Protein AF-A0A3N5XTH0-F1 (afdb_monomer)

Solvent-accessible surface area (backbone atoms only — not comparable to full-atom values): 15987 Å² total; per-residue (Å²): 144,82,86,75,70,68,65,59,57,56,53,52,57,55,59,68,39,58,65,71,47,94,77,88,84,91,88,85,92,80,91,78,80,91,85,86,82,82,88,86,86,87,89,84,81,92,76,80,87,70,83,84,73,81,75,79,58,83,79,69,48,7,67,41,61,84,72,42,52,77,69,52,44,54,51,50,55,50,34,50,51,55,43,68,29,55,48,100,85,68,46,64,62,30,57,66,46,30,49,56,50,52,49,43,53,67,26,84,50,33,32,37,42,38,68,54,73,80,74,95,50,88,55,88,44,46,53,46,66,45,79,42,57,48,94,85,48,97,71,73,43,72,62,37,33,40,40,35,32,25,59,67,35,53,71,68,50,76,36,68,85,58,95,87,72,82,81,90,59,72,46,55,83,50,62,72,55,57,38,55,45,40,49,50,46,29,36,49,40,49,55,46,40,53,75,73,34,87,60,43,58,54,51,53,51,51,48,53,51,48,53,53,53,49,59,66,38,58,74,37,49,80,78,44,48,67,65,35,49,55,50,48,49,54,48,47,57,53,45,48,56,50,30,52,69,63,46,45,64,27,53,58,48,30,52,51,36,46,51,40,64,56,76,69,118

Structure (mmCIF, N/CA/C/O backbone):
data_AF-A0A3N5XTH0-F1
#
_entry.id   AF-A0A3N5XTH0-F1
#
loop_
_atom_site.group_PDB
_atom_site.id
_atom_site.type_symbol
_atom_site.label_atom_id
_atom_site.label_alt_id
_atom_site.label_comp_id
_atom_site.label_asym_id
_atom_site.label_entity_id
_atom_site.label_seq_id
_atom_site.pdbx_PDB_ins_code
_atom_site.Cartn_x
_atom_site.Cartn_y
_atom_site.Cartn_z
_atom_site.occupancy
_atom_site.B_iso_or_equiv
_atom_site.auth_seq_id
_atom_site.auth_comp_id
_atom_site.auth_asym_id
_atom_site.auth_atom_id
_atom_site.pdbx_PDB_model_num
ATOM 1 N N . MET A 1 1 ? -3.890 2.210 -45.294 1.00 36.66 1 MET A N 1
ATOM 2 C CA . MET A 1 1 ? -2.606 2.301 -44.565 1.00 36.66 1 MET A CA 1
ATOM 3 C C . MET A 1 1 ? -2.798 3.127 -43.298 1.00 36.66 1 MET A C 1
ATOM 5 O O . MET A 1 1 ? -2.363 4.264 -43.224 1.00 36.66 1 MET A O 1
ATOM 9 N N . ALA A 1 2 ? -3.507 2.561 -42.324 1.00 31.80 2 ALA A N 1
ATOM 10 C CA . ALA A 1 2 ? -3.748 3.131 -41.000 1.00 31.80 2 ALA A CA 1
ATOM 11 C C . ALA A 1 2 ? -3.994 1.952 -40.040 1.00 31.80 2 ALA A C 1
ATOM 13 O O . ALA A 1 2 ? -4.508 0.931 -40.496 1.00 31.80 2 ALA A O 1
ATOM 14 N N . ASN A 1 3 ? -3.628 2.107 -38.760 1.00 28.05 3 ASN A N 1
ATOM 15 C CA . ASN A 1 3 ? -3.838 1.179 -37.624 1.00 28.05 3 ASN A CA 1
ATOM 16 C C . ASN A 1 3 ? -2.639 0.327 -37.149 1.00 28.05 3 ASN A C 1
ATOM 18 O O . ASN A 1 3 ? -2.835 -0.805 -36.722 1.00 28.05 3 ASN A O 1
ATOM 22 N N . SER A 1 4 ? -1.409 0.865 -37.128 1.00 26.83 4 SER A N 1
ATOM 23 C CA . SER A 1 4 ? -0.283 0.219 -36.408 1.00 26.83 4 SER A CA 1
ATOM 24 C C . SER A 1 4 ? 0.209 0.983 -35.167 1.00 26.83 4 SER A C 1
ATOM 26 O O . SER A 1 4 ? 1.031 0.457 -34.420 1.00 26.83 4 SER A O 1
ATOM 28 N N . THR A 1 5 ? -0.293 2.195 -34.910 1.00 28.61 5 THR A N 1
ATOM 29 C CA . THR A 1 5 ? 0.198 3.075 -33.829 1.00 28.61 5 THR A CA 1
ATOM 30 C C . THR A 1 5 ? -0.586 2.925 -32.518 1.00 28.61 5 THR A C 1
ATOM 32 O O . THR A 1 5 ? -0.026 3.124 -31.446 1.00 28.61 5 THR A O 1
ATOM 35 N N . VAL A 1 6 ? -1.852 2.492 -32.580 1.00 26.84 6 VAL A N 1
ATOM 36 C CA . VAL A 1 6 ? -2.738 2.351 -31.401 1.00 26.84 6 VAL A CA 1
ATOM 37 C C . VAL A 1 6 ? -2.465 1.054 -30.614 1.00 26.84 6 VAL A C 1
ATOM 39 O O . VAL A 1 6 ? -2.604 1.022 -29.396 1.00 26.84 6 VAL A O 1
ATOM 42 N N . LEU A 1 7 ? -1.962 0.004 -31.275 1.00 28.58 7 LEU A N 1
ATOM 43 C CA . LEU A 1 7 ? -1.572 -1.264 -30.633 1.00 28.58 7 LEU A CA 1
ATOM 44 C C . LEU A 1 7 ? -0.265 -1.169 -29.823 1.00 28.58 7 LEU A C 1
ATOM 46 O O . LEU A 1 7 ? -0.060 -1.954 -28.900 1.00 28.58 7 LEU A O 1
ATOM 50 N N . ALA A 1 8 ? 0.603 -0.199 -30.125 1.00 28.78 8 ALA A N 1
ATOM 51 C CA . ALA A 1 8 ? 1.873 -0.021 -29.418 1.00 28.78 8 ALA A CA 1
ATOM 52 C C . ALA A 1 8 ? 1.709 0.689 -28.059 1.00 28.78 8 ALA A C 1
ATOM 54 O O . ALA A 1 8 ? 2.480 0.423 -27.145 1.00 28.78 8 ALA A O 1
ATOM 55 N N . GLN A 1 9 ? 0.683 1.533 -27.890 1.00 29.83 9 GLN A N 1
ATOM 56 C CA . GLN A 1 9 ? 0.406 2.213 -26.615 1.00 29.83 9 GLN A CA 1
ATOM 57 C C . GLN A 1 9 ? -0.370 1.331 -25.622 1.00 29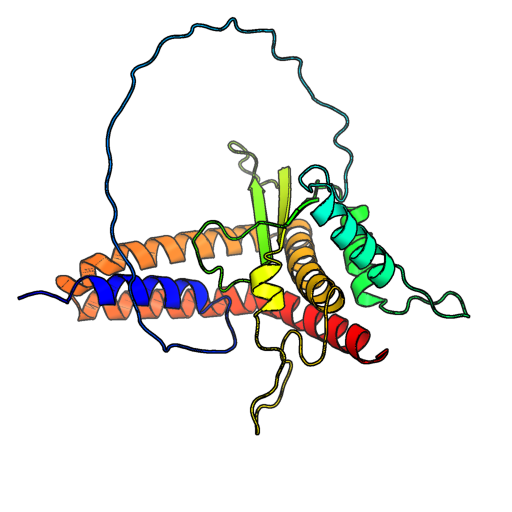.83 9 GLN A C 1
ATOM 59 O O . GLN A 1 9 ? -0.131 1.416 -24.419 1.00 29.83 9 GLN A O 1
ATOM 64 N N . ALA A 1 10 ? -1.227 0.426 -26.110 1.00 26.84 10 ALA A N 1
ATOM 65 C CA . ALA A 1 10 ? -1.948 -0.528 -25.261 1.00 26.84 10 ALA A CA 1
ATOM 66 C C . ALA A 1 10 ? -1.014 -1.569 -24.608 1.00 26.84 10 ALA A C 1
ATOM 68 O O . ALA A 1 10 ? -1.194 -1.928 -23.448 1.00 26.84 10 ALA A O 1
ATOM 69 N N . LEU A 1 11 ? 0.039 -1.999 -25.313 1.00 30.20 11 LEU A N 1
ATOM 70 C CA . LEU A 1 11 ? 1.032 -2.937 -24.776 1.00 30.20 11 LEU A CA 1
ATOM 71 C C . LEU A 1 11 ? 1.920 -2.311 -23.694 1.00 30.20 11 LEU A C 1
ATOM 73 O O . LEU A 1 11 ? 2.319 -3.004 -22.769 1.00 30.20 11 LEU A O 1
ATOM 77 N N . VAL A 1 12 ? 2.191 -1.010 -23.756 1.00 33.56 12 VAL A N 1
ATOM 78 C CA . VAL A 1 12 ? 3.008 -0.314 -22.751 1.00 33.56 12 VAL A CA 1
ATOM 79 C C . VAL A 1 12 ? 2.256 -0.134 -21.430 1.00 33.56 12 VAL A C 1
ATOM 81 O O . VAL A 1 12 ? 2.835 -0.338 -20.366 1.00 33.56 12 VAL A O 1
ATOM 84 N N . PHE A 1 13 ? 0.951 0.148 -21.486 1.00 30.92 13 PHE A N 1
ATOM 85 C CA . PHE A 1 13 ? 0.112 0.258 -20.288 1.00 30.92 13 PHE A CA 1
ATOM 86 C C . PHE A 1 13 ? -0.170 -1.097 -19.623 1.00 30.92 13 PHE A C 1
ATOM 88 O O . PHE A 1 13 ? -0.174 -1.178 -18.398 1.00 30.92 13 PHE A O 1
ATOM 95 N N . SER A 1 14 ? -0.334 -2.180 -20.394 1.00 32.47 14 SER A N 1
ATOM 96 C CA . SER A 1 14 ? -0.431 -3.529 -19.815 1.00 32.47 14 SER A CA 1
ATOM 97 C C . SER A 1 14 ? 0.896 -4.029 -19.236 1.00 32.47 14 SER A C 1
ATOM 99 O O . SER A 1 14 ? 0.879 -4.822 -18.305 1.00 32.47 14 SER A O 1
ATOM 101 N N . LEU A 1 15 ? 2.047 -3.581 -19.751 1.00 31.02 15 LEU A N 1
ATOM 102 C CA . LEU A 1 15 ? 3.358 -4.072 -19.311 1.00 31.02 15 LEU A CA 1
ATOM 103 C C . LEU A 1 15 ? 3.939 -3.331 -18.105 1.00 31.02 15 LEU A C 1
ATOM 105 O O . LEU A 1 15 ? 4.695 -3.944 -17.360 1.00 31.02 15 LEU A O 1
ATOM 109 N N . LEU A 1 16 ? 3.546 -2.077 -17.872 1.00 34.66 16 LEU A N 1
ATOM 110 C CA . LEU A 1 16 ? 3.851 -1.366 -16.624 1.00 34.66 16 LEU A CA 1
ATOM 111 C C . LEU A 1 16 ? 2.970 -1.841 -15.456 1.00 34.66 16 LEU A C 1
ATOM 113 O O . LEU A 1 16 ? 3.439 -1.894 -14.326 1.00 34.66 16 LEU A O 1
ATOM 117 N N . ASN A 1 17 ? 1.740 -2.287 -15.734 1.00 37.56 17 ASN A N 1
ATOM 118 C CA . ASN A 1 17 ? 0.839 -2.844 -14.718 1.00 37.56 17 ASN A CA 1
ATOM 119 C C . ASN A 1 17 ? 1.034 -4.346 -14.455 1.00 37.56 17 ASN A C 1
ATOM 121 O O . ASN A 1 17 ? 0.487 -4.860 -13.484 1.00 37.56 17 ASN A O 1
ATOM 125 N N . LEU A 1 18 ? 1.819 -5.076 -15.258 1.00 34.19 18 LEU A N 1
ATOM 126 C CA . LEU A 1 18 ? 2.004 -6.519 -15.038 1.00 34.19 18 LEU A CA 1
ATOM 127 C C . LEU A 1 18 ? 2.851 -6.851 -13.794 1.00 34.19 18 LEU A C 1
ATOM 129 O O . LEU A 1 18 ? 2.811 -7.985 -13.334 1.00 34.19 18 LEU A O 1
ATOM 133 N N . ALA A 1 19 ? 3.559 -5.867 -13.232 1.00 31.36 19 ALA A N 1
ATOM 134 C CA . ALA A 1 19 ? 4.234 -5.974 -11.937 1.00 31.36 19 ALA A CA 1
ATOM 135 C C . ALA A 1 19 ? 3.345 -5.549 -10.744 1.00 31.36 19 ALA A C 1
ATOM 137 O O . ALA A 1 19 ? 3.783 -5.641 -9.604 1.00 31.36 19 ALA A O 1
ATOM 138 N N . GLN A 1 20 ? 2.110 -5.089 -10.991 1.00 38.31 20 GLN A N 1
ATOM 139 C CA . GLN A 1 20 ? 1.158 -4.631 -9.962 1.00 38.31 20 GLN A CA 1
ATOM 140 C C . GLN A 1 20 ? -0.263 -5.184 -10.167 1.00 38.31 20 GLN A C 1
ATOM 142 O O . GLN A 1 20 ? -1.240 -4.686 -9.613 1.00 38.31 20 GLN A O 1
ATOM 147 N N . SER A 1 21 ? -0.429 -6.223 -10.985 1.00 32.47 21 SER A N 1
ATOM 148 C CA . SER A 1 21 ? -1.740 -6.823 -11.245 1.00 32.47 21 SER A CA 1
ATOM 149 C C . SER A 1 21 ? -1.605 -8.325 -11.429 1.00 32.47 21 SER A C 1
ATOM 151 O O . SER A 1 21 ? -1.646 -8.861 -12.537 1.00 32.47 21 SER A O 1
ATOM 153 N N . SER A 1 22 ? -1.492 -9.031 -10.306 1.00 30.89 22 SER A N 1
ATOM 154 C CA . SER A 1 22 ? -1.975 -10.405 -10.269 1.00 30.89 22 SER A CA 1
ATOM 155 C C . SER A 1 22 ? -3.502 -10.359 -10.382 1.00 30.89 22 SER A C 1
ATOM 157 O O . SER A 1 22 ? -4.194 -9.988 -9.440 1.00 30.89 22 SER A O 1
ATOM 159 N N . SER A 1 23 ? -3.992 -10.756 -11.557 1.00 31.58 23 SER A N 1
ATOM 160 C CA . SER A 1 23 ? -5.391 -10.997 -11.945 1.00 31.58 23 SER A CA 1
ATOM 161 C C . SER A 1 23 ? -6.132 -9.868 -12.703 1.00 31.58 23 SER A C 1
ATOM 163 O O . SER A 1 23 ? -6.569 -8.864 -12.156 1.00 31.58 23 SER A O 1
ATOM 165 N N . LEU A 1 24 ? -6.361 -10.176 -13.991 1.00 32.72 24 LEU A N 1
ATOM 166 C CA . LEU A 1 24 ? -7.622 -10.035 -14.740 1.00 32.72 24 LEU A CA 1
ATOM 167 C C . LEU A 1 24 ? -7.856 -8.841 -15.704 1.00 32.72 24 LEU A C 1
ATOM 169 O O . LEU A 1 24 ? -8.067 -7.698 -15.326 1.00 32.72 24 LEU A O 1
ATOM 173 N N . PHE A 1 25 ? -8.016 -9.266 -16.969 1.00 37.91 25 PHE A N 1
ATOM 174 C CA . PHE A 1 25 ? -8.810 -8.743 -18.093 1.00 37.91 25 PHE A CA 1
ATOM 175 C C . PHE A 1 25 ? -8.264 -7.662 -19.041 1.00 37.91 25 PHE A C 1
ATOM 177 O O . PHE A 1 25 ? -8.265 -6.466 -18.777 1.00 37.91 25 PHE A O 1
ATOM 184 N N . ALA A 1 26 ? -7.996 -8.140 -20.263 1.00 31.97 26 ALA A N 1
ATOM 185 C CA . ALA A 1 26 ? -8.322 -7.472 -21.514 1.00 31.97 26 ALA A CA 1
ATOM 186 C C . ALA A 1 26 ? -9.717 -7.938 -21.984 1.00 31.97 26 ALA A C 1
ATOM 188 O O . ALA A 1 26 ? -9.930 -9.142 -22.080 1.00 31.97 26 ALA A O 1
ATOM 189 N N . ASP A 1 27 ? -10.645 -7.003 -22.214 1.00 31.55 27 ASP A N 1
ATOM 190 C CA . ASP A 1 27 ? -11.562 -6.913 -23.372 1.00 31.55 27 ASP A CA 1
ATOM 191 C C . ASP A 1 27 ? -12.732 -5.963 -23.059 1.00 31.55 27 ASP A C 1
ATOM 193 O O . ASP A 1 27 ? -13.582 -6.273 -22.227 1.00 31.55 27 ASP A O 1
ATOM 197 N N . GLN A 1 28 ? -12.786 -4.820 -23.756 1.00 31.33 28 GLN A N 1
ATOM 198 C CA . GLN A 1 28 ? -13.973 -4.265 -24.434 1.00 31.33 28 GLN A CA 1
ATOM 199 C C . GLN A 1 28 ? -13.694 -2.833 -24.918 1.00 31.33 28 GLN A C 1
ATOM 201 O O . GLN A 1 28 ? -13.573 -1.883 -24.148 1.00 31.33 28 GLN A O 1
ATOM 206 N N . CYS A 1 29 ? -13.604 -2.684 -26.240 1.00 27.86 29 CYS A N 1
ATOM 207 C CA . CYS A 1 29 ? -13.497 -1.409 -26.940 1.00 27.86 29 CYS A CA 1
ATOM 208 C C . CYS A 1 29 ? -14.843 -0.672 -27.028 1.00 27.86 29 CYS A C 1
ATOM 210 O O . CYS A 1 29 ? -15.843 -1.260 -27.439 1.00 27.86 29 CYS A O 1
ATOM 212 N N . ARG A 1 30 ? -14.816 0.655 -26.836 1.00 28.95 30 ARG A N 1
ATOM 213 C CA . ARG A 1 30 ? -15.571 1.637 -27.644 1.00 28.95 30 ARG A CA 1
ATOM 214 C C . ARG A 1 30 ? -14.986 3.048 -27.445 1.00 28.95 30 ARG A C 1
ATOM 216 O O . ARG A 1 30 ? -14.966 3.506 -26.307 1.00 28.95 30 ARG A O 1
ATOM 223 N N . PRO A 1 31 ? -14.523 3.752 -28.495 1.00 32.19 31 PRO A N 1
ATOM 224 C CA . PRO A 1 31 ? -14.123 5.150 -28.371 1.00 32.19 31 PRO A CA 1
ATOM 225 C C . PRO A 1 31 ? -15.344 6.066 -28.523 1.00 32.19 31 PRO A C 1
ATOM 227 O O . PRO A 1 31 ? -16.186 5.848 -29.396 1.00 32.19 31 PRO A O 1
ATOM 230 N N . ALA A 1 32 ? -15.422 7.102 -27.691 1.00 36.47 32 ALA A N 1
ATOM 231 C CA . ALA A 1 32 ? -16.363 8.202 -27.848 1.00 36.47 32 ALA A CA 1
ATOM 232 C C . ALA A 1 32 ? -15.591 9.517 -28.023 1.00 36.47 32 ALA A C 1
ATOM 234 O O . ALA A 1 32 ? -14.838 9.904 -27.137 1.00 36.47 32 ALA A O 1
ATOM 235 N N . GLY A 1 33 ? -15.816 10.148 -29.179 1.00 35.19 33 GLY A N 1
ATOM 236 C CA . GLY A 1 33 ? -15.948 11.596 -29.368 1.00 35.19 33 GLY A CA 1
ATOM 237 C C . GLY A 1 33 ? -14.768 12.489 -29.001 1.00 35.19 33 GLY A C 1
ATOM 238 O O . GLY A 1 33 ? -14.628 12.898 -27.854 1.00 35.19 33 GLY A O 1
ATOM 239 N N . GLU A 1 34 ? -14.010 12.885 -30.021 1.00 37.03 34 GLU A N 1
ATOM 240 C CA . GLU A 1 34 ? -13.238 14.128 -30.027 1.00 37.03 34 GLU A CA 1
ATOM 241 C C . GLU A 1 34 ? -14.191 15.334 -29.962 1.00 37.03 34 GLU A C 1
ATOM 243 O O . GLU A 1 34 ? -15.153 15.397 -30.728 1.00 37.03 34 GLU A O 1
ATOM 248 N N . ASP A 1 35 ? -13.899 16.306 -29.096 1.00 39.75 35 ASP A N 1
ATOM 249 C CA . ASP A 1 35 ? -14.355 17.683 -29.285 1.00 39.75 35 ASP A CA 1
ATOM 250 C C . ASP A 1 35 ? -13.222 18.657 -28.944 1.00 39.75 35 ASP A C 1
ATOM 252 O O . ASP A 1 35 ? -12.425 18.452 -28.025 1.00 39.75 35 ASP A O 1
ATOM 256 N N . SER A 1 36 ? -13.122 19.691 -29.766 1.00 39.53 36 SER A N 1
ATOM 257 C CA . SER A 1 36 ? -11.961 20.552 -29.960 1.00 39.53 36 SER A CA 1
ATOM 258 C C . SER A 1 36 ? -12.359 22.018 -29.808 1.00 39.53 36 SER A C 1
ATOM 260 O O . SER A 1 36 ? -13.271 22.479 -30.486 1.00 39.53 36 SER A O 1
ATOM 262 N N . GLY A 1 37 ? -11.624 22.786 -28.997 1.00 37.19 37 GLY A N 1
ATOM 263 C CA . GLY A 1 37 ? -11.728 24.254 -28.939 1.00 37.19 37 GLY A CA 1
ATOM 264 C C . GLY A 1 37 ? -10.650 24.860 -28.033 1.00 37.19 37 GLY A C 1
ATOM 265 O O . GLY A 1 37 ? -10.649 24.594 -26.841 1.00 37.19 37 GLY A O 1
ATOM 266 N N . ARG A 1 38 ? -9.583 25.431 -28.623 1.00 38.91 38 ARG A N 1
ATOM 267 C CA . ARG A 1 38 ? -9.244 26.879 -28.743 1.00 38.91 38 ARG A CA 1
ATOM 268 C C . ARG A 1 38 ? -8.783 27.564 -27.440 1.00 38.91 38 ARG A C 1
ATOM 270 O O . ARG A 1 38 ? -9.502 27.546 -26.458 1.00 38.91 38 ARG A O 1
ATOM 277 N N . GLN A 1 39 ? -7.512 28.011 -27.412 1.00 37.09 39 GLN A N 1
ATOM 278 C CA . GLN A 1 39 ? -7.040 29.426 -27.439 1.00 37.09 39 GLN A CA 1
ATOM 279 C C . GLN A 1 39 ? -7.501 30.215 -26.201 1.00 37.09 39 GLN A C 1
ATOM 281 O O . GLN A 1 39 ? -8.694 30.315 -25.983 1.00 37.09 39 GLN A O 1
ATOM 286 N N . GLY A 1 40 ? -6.684 30.829 -25.351 1.00 39.31 40 GLY A N 1
ATOM 287 C CA . GLY A 1 40 ? -5.297 31.291 -25.384 1.00 39.31 40 GLY A CA 1
ATOM 288 C C . GLY A 1 40 ? -5.306 32.611 -24.601 1.00 39.31 40 GLY A C 1
ATOM 289 O O . GLY A 1 40 ? -6.227 33.380 -24.827 1.00 39.31 40 GLY A O 1
ATOM 290 N N . GLU A 1 41 ? -4.367 32.864 -23.686 1.00 37.38 41 GLU A N 1
ATOM 291 C CA . GLU A 1 41 ? -4.103 34.217 -23.164 1.00 37.38 41 GLU A CA 1
ATOM 292 C C . GLU A 1 41 ? -2.762 34.282 -22.413 1.00 37.38 41 GLU A C 1
ATOM 294 O O . GLU A 1 41 ? -2.351 33.336 -21.739 1.00 37.38 41 GLU A O 1
ATOM 299 N N . ASP A 1 42 ? -2.080 35.400 -22.657 1.00 45.38 42 ASP A N 1
ATOM 300 C CA . ASP A 1 42 ? -0.687 35.763 -22.366 1.00 45.38 42 ASP A CA 1
ATOM 301 C C . ASP A 1 42 ? -0.539 36.396 -20.954 1.00 45.38 42 ASP A C 1
ATOM 303 O O . ASP A 1 42 ? -1.542 36.687 -20.299 1.00 45.38 42 ASP A O 1
ATOM 307 N N . PRO A 1 43 ? 0.694 36.622 -20.455 1.00 54.94 43 PRO A N 1
ATOM 308 C CA . PRO A 1 43 ? 1.014 36.785 -19.053 1.00 54.94 43 PRO A CA 1
ATOM 309 C C . PRO A 1 43 ? 1.175 38.252 -18.666 1.00 54.94 43 PRO A C 1
ATOM 311 O O . PRO A 1 43 ? 1.771 39.040 -19.394 1.00 54.94 43 PRO A O 1
ATOM 314 N N . SER A 1 44 ? 0.752 38.594 -17.456 1.00 44.97 44 SER A N 1
ATOM 315 C CA . SER A 1 44 ? 1.368 39.623 -16.611 1.00 44.97 44 SER A CA 1
ATOM 316 C C . SER A 1 44 ? 0.650 39.622 -1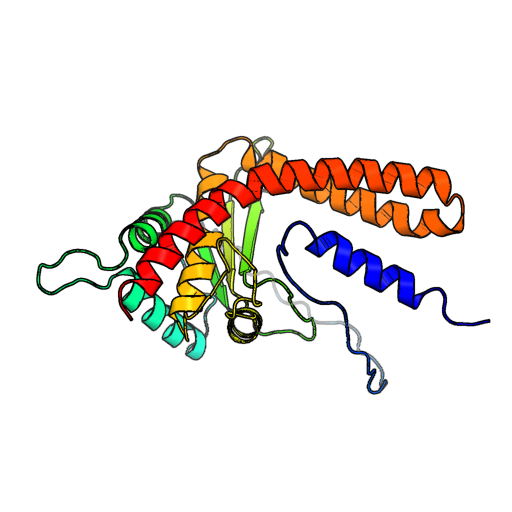5.273 1.00 44.97 44 SER A C 1
ATOM 318 O O . SER A 1 44 ? -0.511 39.996 -15.222 1.00 44.97 44 SER A O 1
ATOM 320 N N . ASP A 1 45 ? 1.333 39.222 -14.202 1.00 40.72 45 ASP A N 1
ATOM 321 C CA . ASP A 1 45 ? 1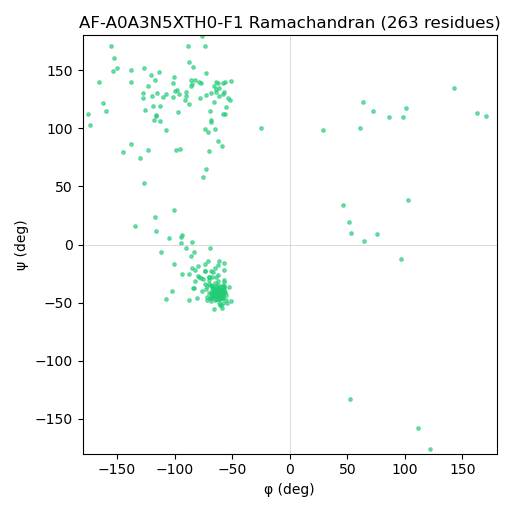.206 39.961 -12.949 1.00 40.72 45 ASP A CA 1
ATOM 322 C C . ASP A 1 45 ? 2.388 39.683 -12.018 1.00 40.72 45 ASP A C 1
ATOM 324 O O . ASP A 1 45 ? 2.649 38.571 -11.554 1.00 40.72 45 ASP A O 1
ATOM 328 N N . LEU A 1 46 ? 3.138 40.758 -11.794 1.00 50.31 46 LEU A N 1
ATOM 329 C CA . LEU A 1 46 ? 4.211 40.894 -10.827 1.00 50.31 46 LEU A CA 1
ATOM 330 C C . LEU A 1 46 ? 3.590 40.982 -9.428 1.00 50.31 46 LEU A C 1
ATOM 332 O O . LEU A 1 46 ? 3.175 42.056 -9.005 1.00 50.31 46 LEU A O 1
ATOM 336 N N . GLN A 1 47 ? 3.575 39.872 -8.688 1.00 46.03 47 GLN A N 1
ATOM 337 C CA . GLN A 1 47 ? 3.318 39.885 -7.246 1.00 46.03 47 GLN A CA 1
ATOM 338 C C . GLN A 1 47 ? 4.600 39.604 -6.456 1.00 46.03 47 GLN A C 1
ATOM 340 O O . GLN A 1 47 ? 5.077 38.480 -6.323 1.00 46.03 47 GLN A O 1
ATOM 345 N N . GLU A 1 48 ? 5.184 40.712 -6.006 1.00 41.22 48 GLU A N 1
ATOM 346 C CA . GLU A 1 48 ? 5.635 40.968 -4.636 1.00 41.22 48 GLU A CA 1
ATOM 347 C C . GLU A 1 48 ? 6.061 39.740 -3.807 1.00 41.22 48 GLU A C 1
ATOM 349 O O . GLU A 1 48 ? 5.266 39.038 -3.180 1.00 41.22 48 GLU A O 1
ATOM 354 N N . ARG A 1 49 ? 7.381 39.518 -3.765 1.00 42.62 49 ARG A N 1
ATOM 355 C CA . ARG A 1 49 ? 8.037 38.548 -2.883 1.00 42.62 49 ARG A CA 1
ATOM 356 C C . ARG A 1 49 ? 7.856 38.963 -1.423 1.00 42.62 49 ARG A C 1
ATOM 358 O O . ARG A 1 49 ? 8.607 39.790 -0.910 1.00 42.62 49 ARG A O 1
ATOM 365 N N . GLN A 1 50 ? 6.897 38.342 -0.745 1.00 40.81 50 GLN A N 1
ATOM 366 C CA . GLN A 1 50 ? 6.853 38.325 0.713 1.00 40.81 50 GLN A CA 1
ATOM 367 C C . GLN A 1 50 ? 7.950 37.404 1.278 1.00 40.81 50 GLN A C 1
ATOM 369 O O . GLN A 1 50 ? 8.313 36.406 0.646 1.00 40.81 50 GLN A O 1
ATOM 374 N N . PRO A 1 51 ? 8.507 37.736 2.456 1.00 40.84 51 PRO A N 1
ATOM 375 C CA . PRO A 1 51 ? 9.624 37.017 3.048 1.00 40.84 51 PRO A CA 1
ATOM 376 C C . PRO A 1 51 ? 9.244 35.563 3.333 1.00 40.84 51 PRO A C 1
ATOM 378 O O . PRO A 1 51 ? 8.246 35.279 3.995 1.00 40.84 51 PRO A O 1
ATOM 381 N N . THR A 1 52 ? 10.075 34.642 2.846 1.00 42.62 52 THR A N 1
ATOM 382 C CA . THR A 1 52 ? 10.015 33.210 3.143 1.00 42.62 52 THR A CA 1
ATOM 383 C C . THR A 1 52 ? 10.232 33.003 4.637 1.00 42.62 52 THR A C 1
ATOM 385 O O . THR A 1 52 ? 11.361 32.857 5.109 1.00 42.62 52 THR A O 1
ATOM 388 N N . VAL A 1 53 ? 9.137 33.022 5.398 1.00 43.34 53 VAL A N 1
ATOM 389 C CA . VAL A 1 53 ? 9.112 32.544 6.776 1.00 43.34 53 VAL A CA 1
ATOM 390 C C . VAL A 1 53 ? 9.550 31.091 6.722 1.00 43.34 53 VAL A C 1
ATOM 392 O O . VAL A 1 53 ? 8.863 30.243 6.150 1.00 43.34 53 VAL A O 1
ATOM 395 N N . ASN A 1 54 ? 10.730 30.839 7.276 1.00 45.62 54 ASN A N 1
ATOM 396 C CA . ASN A 1 54 ? 11.328 29.531 7.450 1.00 45.62 54 ASN A CA 1
ATOM 397 C C . ASN A 1 54 ? 10.374 28.669 8.299 1.00 45.62 54 ASN A C 1
ATOM 399 O O . ASN A 1 54 ? 10.473 28.626 9.524 1.00 45.62 54 ASN A O 1
ATOM 403 N N . ARG A 1 55 ? 9.392 28.027 7.649 1.00 46.66 55 ARG A N 1
ATOM 404 C CA . ARG A 1 55 ? 8.513 27.003 8.226 1.00 46.66 55 ARG A CA 1
ATOM 405 C C . ARG A 1 55 ? 9.327 25.721 8.408 1.00 46.66 55 ARG A C 1
ATOM 407 O O . ARG A 1 55 ? 9.019 24.680 7.843 1.00 46.66 55 ARG A O 1
ATOM 414 N N . GLN A 1 56 ? 10.324 25.768 9.281 1.00 47.59 56 GLN A N 1
ATOM 415 C CA . GLN A 1 56 ? 10.664 24.600 10.087 1.00 47.59 56 GLN A CA 1
ATOM 416 C C . GLN A 1 56 ? 9.596 24.484 11.183 1.00 47.59 56 GLN A C 1
ATOM 418 O O . GLN A 1 56 ? 9.872 24.578 12.371 1.00 47.59 56 GLN A O 1
ATOM 423 N N . SER A 1 57 ? 8.330 24.377 10.763 1.00 47.22 57 SER A N 1
ATOM 424 C CA . SER A 1 57 ? 7.242 23.969 11.637 1.00 47.22 57 SER A CA 1
ATOM 425 C C . SER A 1 57 ? 7.618 22.609 12.188 1.00 47.22 57 SER A C 1
ATOM 427 O O . SER A 1 57 ? 7.976 21.745 11.383 1.00 47.22 57 SER A O 1
ATOM 429 N N . ASP A 1 58 ? 7.545 22.453 13.512 1.00 50.59 58 ASP A N 1
ATOM 430 C CA . ASP A 1 58 ? 7.567 21.179 14.226 1.00 50.59 58 ASP A CA 1
ATOM 431 C C . ASP A 1 58 ? 7.082 20.065 13.304 1.00 50.59 58 ASP A C 1
ATOM 433 O O . ASP A 1 58 ? 5.880 19.950 13.040 1.00 50.59 58 ASP A O 1
ATOM 437 N N . ARG A 1 59 ? 8.027 19.304 12.732 1.00 58.94 59 ARG A N 1
ATOM 438 C CA . ARG A 1 59 ? 7.718 18.174 11.859 1.00 58.94 59 ARG A CA 1
ATOM 439 C C . ARG A 1 59 ? 7.123 17.113 12.763 1.00 58.94 59 ARG A C 1
ATOM 441 O O . ARG A 1 59 ? 7.820 16.228 13.250 1.00 58.94 59 ARG A O 1
ATOM 448 N N . ARG A 1 60 ? 5.834 17.269 13.069 1.00 71.31 60 ARG A N 1
ATOM 449 C CA . ARG A 1 60 ? 5.052 16.237 13.728 1.00 71.31 60 ARG A CA 1
ATOM 450 C C . ARG A 1 60 ? 5.224 14.991 12.871 1.00 71.31 60 ARG A C 1
ATOM 452 O O . ARG A 1 60 ? 5.089 15.030 11.654 1.00 71.31 60 ARG A O 1
ATOM 459 N N . ALA A 1 61 ? 5.644 13.924 13.512 1.00 79.94 61 ALA A N 1
ATOM 460 C CA . ALA A 1 61 ? 5.823 12.647 12.863 1.00 79.94 61 ALA A CA 1
ATOM 461 C C . ALA A 1 61 ? 4.481 11.889 12.898 1.00 79.94 61 ALA A C 1
ATOM 463 O O . ALA A 1 61 ? 3.626 12.201 13.734 1.00 79.94 61 ALA A O 1
ATOM 464 N N . GLY A 1 62 ? 4.277 10.932 11.993 1.00 92.94 62 GLY A N 1
ATOM 465 C CA . GLY A 1 62 ? 3.060 10.118 11.928 1.00 92.94 62 GLY A CA 1
ATOM 466 C C . GLY A 1 62 ? 2.175 10.386 10.707 1.00 92.94 62 GLY A C 1
ATOM 467 O O . GLY A 1 62 ? 2.642 10.867 9.676 1.00 92.94 62 GLY A O 1
ATOM 468 N N . VAL A 1 63 ? 0.890 10.033 10.823 1.00 96.50 63 VAL A N 1
ATOM 469 C CA . VAL A 1 63 ? -0.079 10.086 9.716 1.00 96.50 63 VAL A CA 1
ATOM 470 C C . VAL A 1 63 ? -0.787 11.440 9.646 1.00 96.50 63 VAL A C 1
ATOM 472 O O . VAL A 1 63 ? -1.349 11.916 10.635 1.00 96.50 63 VAL A O 1
ATOM 475 N N . PHE A 1 64 ? -0.826 12.018 8.449 1.00 96.94 64 PHE A N 1
ATOM 476 C CA . PHE A 1 64 ? -1.480 13.278 8.125 1.00 96.94 64 PHE A CA 1
ATOM 477 C C . PHE A 1 64 ? -2.636 13.065 7.155 1.00 96.94 64 PHE A C 1
ATOM 479 O O . PHE A 1 64 ? -2.500 12.438 6.110 1.00 96.94 64 PHE A O 1
ATOM 486 N N . THR A 1 65 ? -3.789 13.630 7.495 1.00 97.12 65 THR A N 1
ATOM 487 C CA . THR A 1 65 ? -5.013 13.568 6.682 1.00 97.12 65 THR A CA 1
ATOM 488 C C . THR A 1 65 ? -5.450 14.955 6.212 1.00 97.12 65 THR A C 1
ATOM 490 O O . THR A 1 65 ? -6.633 15.205 5.987 1.00 97.12 65 THR A O 1
ATOM 493 N N . ASP A 1 66 ? -4.506 15.886 6.142 1.00 95.62 66 ASP A N 1
ATOM 494 C CA . ASP A 1 66 ? -4.691 17.281 5.739 1.00 95.62 66 ASP A CA 1
ATOM 495 C C . ASP A 1 66 ? -5.080 17.425 4.260 1.00 95.62 66 ASP A C 1
ATOM 497 O O . ASP A 1 66 ? -5.752 18.386 3.889 1.00 95.62 66 ASP A O 1
ATOM 501 N N . ARG A 1 67 ? -4.742 16.429 3.434 1.00 95.56 67 ARG A N 1
ATOM 502 C CA . ARG A 1 67 ? -5.095 16.357 2.006 1.00 95.56 67 ARG A CA 1
ATOM 503 C C . ARG A 1 67 ? -6.492 15.769 1.735 1.00 95.56 67 ARG A C 1
ATOM 505 O O . ARG A 1 67 ? -6.894 15.632 0.580 1.00 95.56 67 ARG A O 1
ATOM 512 N N . LEU A 1 68 ? -7.259 15.428 2.776 1.00 96.69 68 LEU A N 1
ATOM 513 C CA . LEU A 1 68 ? -8.602 14.854 2.644 1.00 96.69 68 LEU A CA 1
ATOM 514 C C . LEU A 1 68 ? -9.702 15.922 2.769 1.00 96.69 68 LEU A C 1
ATOM 516 O O . LEU A 1 68 ? -9.786 16.650 3.756 1.00 96.69 68 LEU A O 1
ATOM 520 N N . ASN A 1 69 ? -10.632 15.956 1.812 1.00 96.19 69 ASN A N 1
ATOM 521 C CA . ASN A 1 69 ? -11.853 16.762 1.915 1.00 96.19 69 ASN A CA 1
ATOM 522 C C . ASN A 1 69 ? -12.865 16.157 2.910 1.00 96.19 69 ASN A C 1
ATOM 524 O O . ASN A 1 69 ? -12.746 15.013 3.342 1.00 96.19 69 ASN A O 1
ATOM 528 N N . ALA A 1 70 ? -13.934 16.894 3.230 1.00 97.50 70 ALA A N 1
ATOM 529 C CA . ALA A 1 70 ? -14.928 16.469 4.222 1.00 97.50 70 ALA A CA 1
ATOM 530 C C . ALA A 1 70 ? -15.596 15.109 3.924 1.00 97.50 70 ALA A C 1
ATOM 532 O O . ALA A 1 70 ? -15.937 14.378 4.854 1.00 97.50 70 ALA A O 1
ATOM 533 N N . LYS A 1 71 ? -15.788 14.742 2.647 1.00 96.44 71 LYS A N 1
ATOM 534 C CA . LYS A 1 71 ? -16.344 13.429 2.273 1.00 96.44 71 LYS A CA 1
ATOM 535 C C . LYS A 1 71 ? -15.322 12.321 2.535 1.00 96.44 71 LYS A C 1
ATOM 537 O O . LYS A 1 71 ? -15.664 11.320 3.155 1.00 96.44 71 LYS A O 1
ATOM 542 N N . GLN A 1 72 ? -14.083 12.522 2.101 1.00 97.19 72 GLN A N 1
ATOM 543 C CA . GLN A 1 72 ? -12.975 11.586 2.316 1.00 97.19 72 GLN A CA 1
ATOM 544 C C . GLN A 1 72 ? -12.664 11.413 3.804 1.00 97.19 72 GLN A C 1
ATOM 546 O O . GLN A 1 72 ? -12.460 10.298 4.266 1.00 97.19 72 GLN A O 1
ATOM 551 N N . MET A 1 73 ? -12.748 12.489 4.587 1.00 98.06 73 MET A N 1
ATOM 552 C CA . MET A 1 73 ? -12.581 12.437 6.037 1.00 98.06 73 MET A CA 1
ATOM 553 C C . MET A 1 73 ? -13.602 11.509 6.704 1.00 98.06 73 MET A C 1
ATOM 555 O O . MET A 1 73 ? -13.250 10.764 7.611 1.00 98.06 73 MET A O 1
ATOM 559 N N . LYS A 1 74 ? -14.863 11.495 6.248 1.00 98.31 74 LYS A N 1
ATOM 560 C CA . LYS A 1 74 ? -15.872 10.554 6.771 1.00 98.31 74 LYS A CA 1
ATOM 561 C C . LYS A 1 74 ? -15.485 9.098 6.505 1.00 98.31 74 LYS A C 1
ATOM 563 O O . LYS A 1 74 ? -15.647 8.267 7.395 1.00 98.31 74 LYS A O 1
ATOM 568 N N . ILE A 1 75 ? -14.955 8.814 5.314 1.00 98.00 75 ILE A N 1
ATOM 569 C CA . ILE A 1 75 ? -14.460 7.483 4.933 1.00 98.00 75 ILE A CA 1
ATOM 570 C C . ILE A 1 75 ? -13.260 7.111 5.808 1.00 98.00 75 ILE A C 1
ATOM 572 O O . ILE A 1 75 ? -13.261 6.050 6.424 1.00 98.00 75 ILE A O 1
ATOM 576 N N . TRP A 1 76 ? -12.299 8.023 5.968 1.00 98.38 76 TRP A N 1
ATOM 577 C CA . TRP A 1 76 ? -11.147 7.827 6.847 1.00 98.38 76 TRP A CA 1
ATOM 578 C C . TRP A 1 76 ? -11.565 7.499 8.287 1.00 98.38 76 TRP A C 1
ATOM 580 O O . TRP A 1 76 ? -11.127 6.498 8.845 1.00 98.38 76 TRP A O 1
ATOM 590 N N . ARG A 1 77 ? -12.501 8.260 8.874 1.00 98.56 77 ARG A N 1
ATOM 591 C CA . ARG A 1 77 ? -13.027 7.969 10.222 1.00 98.56 77 ARG A CA 1
ATOM 592 C C . ARG A 1 77 ? -13.739 6.618 10.306 1.00 98.56 77 ARG A C 1
ATOM 594 O O . ARG A 1 77 ? -13.763 5.998 11.367 1.00 98.56 77 ARG A O 1
ATOM 601 N N . ALA A 1 78 ? -14.367 6.155 9.227 1.00 98.50 78 ALA A N 1
ATOM 602 C CA . ALA A 1 78 ? -14.948 4.818 9.183 1.00 98.50 78 ALA A CA 1
ATOM 603 C C . ALA A 1 78 ? -13.862 3.730 9.153 1.00 98.50 78 ALA A C 1
ATOM 605 O O . ALA A 1 78 ? -13.967 2.769 9.915 1.00 98.50 78 ALA A O 1
ATOM 606 N N . MET A 1 79 ? -12.792 3.925 8.380 1.00 98.62 79 MET A N 1
ATOM 607 C CA . MET A 1 79 ? -11.626 3.036 8.372 1.00 98.62 79 MET A CA 1
ATOM 608 C C . MET A 1 79 ? -10.938 2.989 9.744 1.00 98.62 79 MET A C 1
ATOM 610 O O . MET A 1 79 ? -10.711 1.905 10.269 1.00 98.62 79 MET A O 1
ATOM 614 N N . GLU A 1 80 ? -10.695 4.134 10.392 1.00 98.44 80 GLU A N 1
ATOM 615 C CA . GLU A 1 80 ? -10.118 4.181 11.747 1.00 98.44 80 GLU A CA 1
ATOM 616 C C . GLU A 1 80 ? -10.963 3.401 12.761 1.00 98.44 80 GLU A C 1
ATOM 618 O O . GLU A 1 80 ? -10.421 2.666 13.586 1.00 98.44 80 GLU A O 1
ATOM 623 N N . ARG A 1 81 ? -12.299 3.511 12.690 1.00 98.56 81 ARG A N 1
ATOM 624 C CA . ARG A 1 81 ? -13.196 2.728 13.555 1.00 98.56 81 ARG A CA 1
ATOM 625 C C . ARG A 1 81 ? -13.038 1.226 13.340 1.00 98.56 81 ARG A C 1
ATOM 627 O O . ARG A 1 81 ? -13.124 0.493 14.318 1.00 98.56 81 ARG A O 1
ATOM 634 N N . ILE A 1 82 ? -12.811 0.775 12.104 1.00 98.12 82 ILE A N 1
ATOM 635 C CA . ILE A 1 82 ? -12.523 -0.635 11.804 1.00 98.12 82 ILE A CA 1
ATOM 636 C C . ILE A 1 82 ? -11.177 -1.016 12.422 1.00 98.12 82 ILE A C 1
ATOM 638 O O . ILE A 1 82 ? -11.131 -1.923 13.244 1.00 98.12 82 ILE A O 1
ATOM 642 N N . VAL A 1 83 ? -10.109 -0.285 12.104 1.00 98.06 83 VAL A N 1
ATOM 643 C CA . VAL A 1 83 ? -8.734 -0.559 12.562 1.00 98.06 83 VAL A CA 1
ATOM 644 C C . VAL A 1 83 ? -8.612 -0.593 14.094 1.00 98.06 83 VAL A C 1
ATOM 646 O O . VAL A 1 83 ? -7.828 -1.362 14.653 1.00 98.06 83 VAL A O 1
ATOM 649 N N . LEU A 1 84 ? -9.373 0.251 14.794 1.00 98.06 84 LEU A N 1
ATOM 650 C CA . LEU A 1 84 ? -9.367 0.367 16.256 1.00 98.06 84 LEU A CA 1
ATOM 651 C C . LEU A 1 84 ? -10.445 -0.486 16.941 1.00 98.06 84 LEU A C 1
ATOM 653 O O . LEU A 1 84 ? -10.570 -0.429 18.168 1.00 98.06 84 LEU A O 1
ATOM 657 N N . ALA A 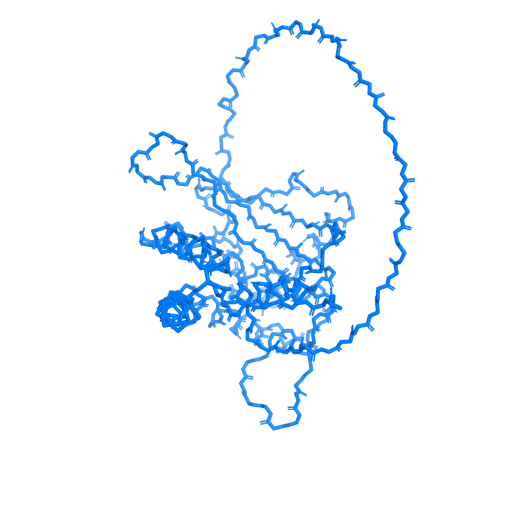1 85 ? -11.234 -1.252 16.183 1.00 97.75 85 ALA A N 1
ATOM 658 C CA . ALA A 1 85 ? -12.345 -2.014 16.731 1.00 97.75 85 ALA A CA 1
ATOM 659 C C . ALA A 1 85 ? -11.865 -3.059 17.748 1.00 97.75 85 ALA A C 1
ATOM 661 O O . ALA A 1 85 ? -10.859 -3.747 17.544 1.00 97.75 85 ALA A O 1
ATOM 662 N N . LYS A 1 86 ? -12.621 -3.199 18.839 1.00 9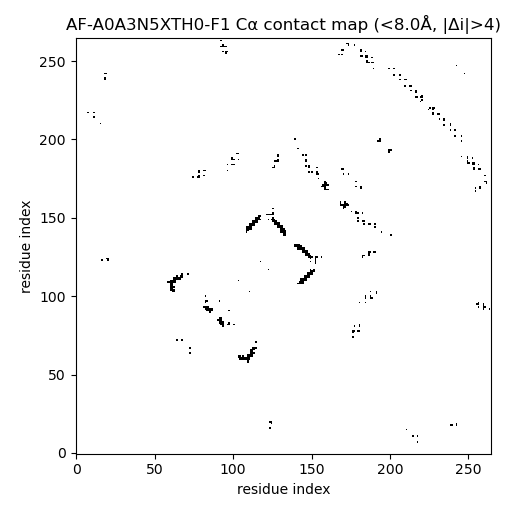7.69 86 LYS A N 1
ATOM 663 C CA . LYS A 1 86 ? -12.359 -4.149 19.924 1.00 97.69 86 LYS A CA 1
ATOM 664 C C . LYS A 1 86 ? -13.582 -5.017 20.199 1.00 97.69 86 LYS A C 1
ATOM 666 O O . LYS A 1 86 ? -14.708 -4.583 19.965 1.00 97.69 86 LYS A O 1
ATOM 671 N N . ASP A 1 87 ? -13.360 -6.233 20.689 1.00 96.25 87 ASP A N 1
ATOM 672 C CA . ASP A 1 87 ? -14.428 -7.091 21.206 1.00 96.25 87 ASP A CA 1
ATOM 673 C C . ASP A 1 87 ? -14.891 -6.647 22.607 1.00 96.25 87 ASP A C 1
ATOM 675 O O . ASP A 1 87 ? -14.371 -5.692 23.190 1.00 96.25 87 ASP A O 1
ATOM 679 N N . SER A 1 88 ? -15.876 -7.352 23.168 1.00 97.25 88 SER A N 1
ATOM 680 C CA . SER A 1 88 ? -16.395 -7.096 24.519 1.00 97.25 88 SER A CA 1
ATOM 681 C C . SER A 1 88 ? -15.358 -7.288 25.631 1.00 97.25 88 SER A C 1
ATOM 683 O O . SER A 1 88 ? -15.553 -6.784 26.733 1.00 97.25 88 SER A O 1
ATOM 685 N N . LEU A 1 89 ? -14.251 -7.985 25.353 1.00 97.31 89 LEU A N 1
ATOM 686 C CA . LEU A 1 89 ? -13.127 -8.177 26.270 1.00 97.31 89 LEU A CA 1
ATOM 687 C C . LEU A 1 89 ? -12.020 -7.130 26.054 1.00 97.31 89 LEU A C 1
ATOM 689 O O . LEU A 1 89 ? -10.952 -7.226 26.655 1.00 97.31 89 LEU A O 1
ATOM 693 N N . GLY A 1 90 ? -12.245 -6.134 25.191 1.00 97.12 90 GLY A N 1
ATOM 694 C CA . GLY A 1 90 ? -11.287 -5.073 24.893 1.00 97.12 90 GLY A CA 1
ATOM 695 C C . GLY A 1 90 ? -10.128 -5.497 23.984 1.00 97.12 90 GLY A C 1
ATOM 696 O O . GLY A 1 90 ? -9.193 -4.711 23.796 1.00 97.12 90 GLY A O 1
ATOM 697 N N . ARG A 1 91 ? -10.170 -6.702 23.403 1.00 97.12 91 ARG A N 1
ATOM 698 C CA . ARG A 1 91 ? -9.139 -7.208 22.484 1.00 97.12 91 ARG A CA 1
ATOM 699 C C . ARG A 1 91 ? -9.386 -6.673 21.082 1.00 97.12 91 ARG A C 1
ATOM 701 O O . ARG A 1 91 ? -10.533 -6.583 20.653 1.00 97.12 91 ARG A O 1
ATOM 708 N N . LEU A 1 92 ? -8.318 -6.338 20.362 1.00 97.38 92 LEU A N 1
ATOM 709 C CA . LEU A 1 92 ? -8.415 -5.849 18.984 1.00 97.38 92 LEU A CA 1
ATOM 710 C C . LEU A 1 92 ? -9.054 -6.905 18.076 1.00 97.38 92 LEU A C 1
ATOM 712 O O . LEU A 1 92 ? -8.699 -8.082 18.135 1.00 97.38 92 LEU A O 1
ATOM 716 N N . LEU A 1 93 ? -9.997 -6.474 17.237 1.00 96.94 93 LEU A N 1
ATOM 717 C CA . LEU A 1 93 ? -10.651 -7.355 16.268 1.00 96.94 93 LEU A CA 1
ATOM 718 C C . LEU A 1 93 ? -9.735 -7.709 15.093 1.00 96.94 93 LEU A C 1
ATOM 720 O O . LEU A 1 93 ? -9.835 -8.831 14.597 1.00 96.94 93 LEU A O 1
ATOM 724 N N . TYR A 1 94 ? -8.869 -6.769 14.697 1.00 97.62 94 TYR A N 1
ATOM 725 C CA . TYR A 1 94 ? -7.957 -6.857 13.551 1.00 97.62 94 TYR A CA 1
ATOM 726 C C . TYR A 1 94 ? -6.527 -6.482 13.997 1.00 97.62 94 TYR A C 1
ATOM 728 O O . TYR A 1 94 ? -6.108 -5.331 13.828 1.00 97.62 94 TYR A O 1
ATOM 736 N N . PRO A 1 95 ? -5.828 -7.371 14.728 1.00 98.00 95 PRO A N 1
ATOM 737 C CA . PRO A 1 95 ? -4.538 -7.050 15.333 1.00 98.00 95 PRO A CA 1
ATOM 738 C C . PRO A 1 95 ? -3.434 -6.711 14.321 1.00 98.00 95 PRO A C 1
ATOM 740 O O . PRO A 1 95 ? -2.706 -5.752 14.575 1.00 98.00 95 PRO A O 1
ATOM 743 N N . GLU A 1 96 ? -3.324 -7.402 13.183 1.00 98.31 96 GLU A N 1
ATOM 744 C CA . GLU A 1 96 ? -2.314 -7.086 12.160 1.00 98.31 96 GLU A CA 1
ATOM 745 C C . GLU A 1 96 ? -2.601 -5.736 11.496 1.00 98.31 96 GLU A C 1
ATOM 747 O O . GLU A 1 96 ? -1.721 -4.872 11.414 1.00 98.31 96 GLU A O 1
ATOM 752 N N . LEU A 1 97 ? -3.862 -5.480 11.133 1.00 98.50 97 LEU A N 1
ATOM 753 C CA . LEU A 1 97 ? -4.273 -4.177 10.603 1.00 98.50 97 LEU A CA 1
ATOM 754 C C . LEU A 1 97 ? -3.984 -3.042 11.602 1.00 98.50 97 LEU A C 1
ATOM 756 O O . LEU A 1 97 ? -3.489 -1.975 11.233 1.00 98.50 97 LEU A O 1
ATOM 760 N N . ASN A 1 98 ? -4.262 -3.267 12.889 1.00 98.56 98 ASN A N 1
ATOM 761 C CA . ASN A 1 98 ? -3.944 -2.303 13.936 1.00 98.56 98 ASN A CA 1
ATOM 762 C C . ASN A 1 98 ? -2.434 -2.091 14.091 1.00 98.56 98 ASN A C 1
ATOM 764 O O . ASN A 1 98 ? -2.002 -0.961 14.306 1.00 98.56 98 ASN A O 1
ATOM 768 N N . SER A 1 99 ? -1.641 -3.157 13.980 1.00 98.38 99 SER A N 1
ATOM 769 C CA . SER A 1 99 ? -0.184 -3.130 14.122 1.00 98.38 99 SER A CA 1
ATOM 770 C C . SER A 1 99 ? 0.463 -2.196 13.099 1.00 98.38 99 SER A C 1
ATOM 772 O O . SER A 1 99 ? 1.186 -1.271 13.486 1.00 98.38 99 SER A O 1
ATOM 774 N N . VAL A 1 100 ? 0.142 -2.354 11.808 1.00 98.38 100 VAL A N 1
ATOM 775 C CA . VAL A 1 100 ? 0.697 -1.483 10.757 1.00 98.38 100 VAL A CA 1
ATOM 776 C C . VAL A 1 100 ? 0.192 -0.044 10.882 1.00 98.38 100 VAL A C 1
ATOM 778 O O . VAL A 1 100 ? 0.966 0.900 10.730 1.00 98.38 100 VAL A O 1
ATOM 781 N N . TYR A 1 101 ? -1.075 0.142 11.259 1.00 98.31 101 TYR A N 1
ATOM 782 C CA . TYR A 1 101 ? -1.636 1.470 11.485 1.00 98.31 101 TYR A CA 1
ATOM 783 C C . TYR A 1 101 ? -0.956 2.194 12.651 1.00 98.31 101 TYR A C 1
ATOM 785 O O . TYR A 1 101 ? -0.567 3.354 12.531 1.00 98.31 101 TYR A O 1
ATOM 793 N N . ARG A 1 102 ? -0.766 1.517 13.789 1.00 98.19 102 ARG A N 1
ATOM 794 C CA . ARG A 1 102 ? -0.079 2.097 14.950 1.00 98.19 102 ARG A CA 1
ATOM 795 C C . ARG A 1 102 ? 1.369 2.421 14.636 1.00 98.19 102 ARG A C 1
ATOM 797 O O . ARG A 1 102 ? 1.824 3.483 15.048 1.00 98.19 102 ARG A O 1
ATOM 804 N N . TRP A 1 103 ? 2.058 1.547 13.902 1.00 97.94 103 TRP A N 1
ATOM 805 C CA . TRP A 1 103 ? 3.399 1.837 13.407 1.00 97.94 103 TRP A CA 1
ATOM 806 C C . TRP A 1 103 ? 3.408 3.146 12.606 1.00 97.94 103 TRP A C 1
ATOM 808 O O . TRP A 1 103 ? 4.182 4.040 12.945 1.00 97.94 103 TRP A O 1
ATOM 818 N N . ALA A 1 104 ? 2.492 3.303 11.643 1.00 97.75 104 ALA A N 1
ATOM 819 C CA . ALA A 1 104 ? 2.397 4.500 10.809 1.00 97.75 104 ALA A CA 1
ATOM 820 C C . ALA A 1 104 ? 2.142 5.765 11.644 1.00 97.75 104 ALA A C 1
ATOM 822 O O . ALA A 1 104 ? 2.797 6.783 11.442 1.00 97.75 104 ALA A O 1
ATOM 823 N N . MET A 1 105 ? 1.260 5.689 12.646 1.00 97.19 105 MET A N 1
ATOM 824 C CA . MET A 1 105 ? 0.982 6.797 13.572 1.00 97.19 105 MET A CA 1
ATOM 825 C C . MET A 1 105 ? 2.199 7.221 14.405 1.00 97.19 105 MET A C 1
ATOM 827 O O . MET A 1 105 ? 2.259 8.363 14.853 1.00 97.19 105 MET A O 1
ATOM 831 N N . THR A 1 106 ? 3.148 6.312 14.634 1.00 95.94 106 THR A N 1
ATOM 832 C CA . THR A 1 106 ? 4.385 6.558 15.396 1.00 95.94 106 THR A CA 1
ATOM 833 C C . THR A 1 106 ? 5.629 6.697 14.516 1.00 95.94 106 THR A C 1
ATOM 835 O O . THR A 1 106 ? 6.737 6.780 15.042 1.00 95.94 106 THR A O 1
ATOM 838 N N . SER A 1 107 ? 5.462 6.692 13.190 1.00 95.31 107 SER A N 1
ATOM 839 C CA . SER A 1 107 ? 6.556 6.846 12.230 1.00 95.31 107 SER A CA 1
ATOM 840 C C . SER A 1 107 ? 7.285 8.166 12.463 1.00 95.31 107 SER A C 1
ATOM 842 O O . SER A 1 107 ? 6.638 9.185 12.678 1.00 95.31 107 SER A O 1
ATOM 844 N N . SER A 1 108 ? 8.618 8.161 12.378 1.00 92.75 108 SER A N 1
ATOM 845 C CA . SER A 1 108 ? 9.448 9.376 12.404 1.00 92.75 108 SER A CA 1
ATOM 846 C C . SER A 1 108 ? 9.378 10.180 11.099 1.00 92.75 108 SER A C 1
ATOM 848 O O . SER A 1 108 ? 9.747 11.353 11.084 1.00 92.75 108 SER A O 1
ATOM 850 N N . ILE A 1 109 ? 8.898 9.560 10.018 1.00 93.62 109 ILE A N 1
ATOM 851 C CA . ILE A 1 109 ? 8.680 10.184 8.712 1.00 93.62 109 ILE A CA 1
ATOM 852 C C . ILE A 1 109 ? 7.190 10.530 8.574 1.00 93.62 109 ILE A C 1
ATOM 854 O O . ILE A 1 109 ? 6.358 9.661 8.859 1.00 93.62 109 ILE A O 1
ATOM 858 N N . PRO A 1 110 ? 6.834 11.757 8.147 1.00 95.75 110 PRO A N 1
ATOM 859 C CA . PRO A 1 110 ? 5.458 12.119 7.817 1.00 95.75 110 PRO A CA 1
ATOM 860 C C . PRO A 1 110 ? 4.863 11.203 6.741 1.00 95.75 110 PRO A C 1
ATOM 862 O O . PRO A 1 110 ? 5.484 10.984 5.701 1.00 95.75 110 PRO A O 1
ATOM 865 N N . ILE A 1 111 ? 3.656 10.692 6.988 1.00 97.12 111 ILE A N 1
ATOM 866 C CA . ILE A 1 111 ? 2.890 9.874 6.040 1.00 97.12 111 ILE A CA 1
ATOM 867 C C . ILE A 1 111 ? 1.589 10.608 5.711 1.00 97.12 111 ILE A C 1
ATOM 869 O O . ILE A 1 111 ? 0.685 10.668 6.542 1.00 97.12 111 ILE A O 1
ATOM 873 N N . HIS A 1 112 ? 1.469 11.163 4.510 1.00 97.56 112 HIS A N 1
ATOM 874 C CA . HIS A 1 112 ? 0.247 11.816 4.045 1.00 97.56 112 HIS A CA 1
ATOM 875 C C . HIS A 1 112 ? -0.716 10.799 3.437 1.00 97.56 112 HIS A C 1
ATOM 877 O O . HIS A 1 112 ? -0.314 9.943 2.655 1.00 97.56 112 HIS A O 1
ATOM 883 N N . ILE A 1 113 ? -2.000 10.911 3.774 1.00 98.00 113 ILE A N 1
ATOM 884 C CA . ILE A 1 113 ? -3.069 10.101 3.189 1.00 98.00 113 ILE A CA 1
ATOM 885 C C . ILE A 1 113 ? -3.811 10.918 2.142 1.00 98.00 113 ILE A C 1
ATOM 887 O O . ILE A 1 113 ? -4.349 11.991 2.430 1.00 98.00 113 ILE A O 1
ATOM 891 N N . GLU A 1 114 ? -3.918 10.357 0.944 1.00 96.88 114 GLU A N 1
ATOM 892 C CA . GLU A 1 114 ? -4.714 10.890 -0.152 1.00 96.88 114 GLU A CA 1
ATOM 893 C C . GLU A 1 114 ? -5.786 9.888 -0.583 1.00 96.88 114 GLU A C 1
ATOM 895 O O . GLU A 1 114 ? -5.587 8.677 -0.577 1.00 96.88 114 GLU A O 1
ATOM 900 N N . MET A 1 115 ? -6.943 10.399 -0.999 1.00 96.00 115 MET A N 1
ATOM 901 C CA . MET A 1 115 ? -8.001 9.598 -1.620 1.00 96.00 115 MET A CA 1
ATOM 902 C C . MET A 1 115 ? -8.303 10.196 -2.990 1.00 96.00 11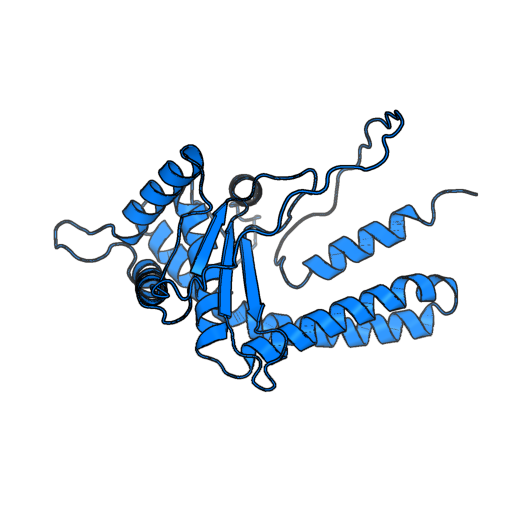5 MET A C 1
ATOM 904 O O . MET A 1 115 ? -9.207 11.024 -3.128 1.00 96.00 115 MET A O 1
ATOM 908 N N . ALA A 1 116 ? -7.497 9.865 -3.994 1.00 87.25 116 ALA A N 1
ATOM 909 C CA . ALA A 1 116 ? -7.615 10.484 -5.306 1.00 87.25 116 ALA A CA 1
ATOM 910 C C . ALA A 1 116 ? -8.968 10.157 -5.958 1.00 87.25 116 ALA A C 1
ATOM 912 O O . ALA A 1 116 ? -9.486 9.044 -5.870 1.00 87.25 116 ALA A O 1
ATOM 913 N N . ARG A 1 117 ? -9.559 11.163 -6.613 1.00 73.75 117 ARG A N 1
ATOM 914 C CA . ARG A 1 117 ? -10.666 10.940 -7.549 1.00 73.75 117 ARG A CA 1
ATOM 915 C C . ARG A 1 117 ? -10.065 10.609 -8.907 1.00 73.75 117 ARG A C 1
ATOM 917 O O . ARG A 1 117 ? -9.072 11.224 -9.283 1.00 73.75 117 ARG A O 1
ATOM 924 N N . GLU A 1 118 ? -10.679 9.685 -9.636 1.00 64.31 118 GLU A N 1
ATOM 925 C CA . GLU A 1 118 ? -10.274 9.372 -11.007 1.00 64.31 118 GLU A CA 1
ATOM 926 C C . GLU A 1 118 ? -10.307 10.643 -11.864 1.00 64.31 118 GLU A C 1
ATOM 928 O O . GLU A 1 118 ? -11.363 11.219 -12.121 1.00 64.31 118 GLU A O 1
ATOM 933 N N . GLN A 1 119 ? -9.131 11.103 -12.286 1.00 57.38 119 GLN A N 1
ATOM 934 C CA . GLN A 1 119 ? -8.992 12.141 -13.299 1.00 57.38 119 GLN A CA 1
ATOM 935 C C . GLN A 1 119 ? -8.793 11.440 -14.641 1.00 57.38 119 GLN A C 1
ATOM 937 O O . GLN A 1 119 ? -7.664 11.234 -15.072 1.00 57.38 119 GLN A O 1
ATOM 942 N N . ASN A 1 120 ? -9.893 11.013 -15.271 1.00 52.06 120 ASN A N 1
ATOM 943 C CA . ASN A 1 120 ? -9.964 10.510 -16.655 1.00 52.06 120 ASN A CA 1
ATOM 944 C C . ASN A 1 120 ? -9.004 9.364 -17.045 1.00 52.06 120 ASN A C 1
ATOM 946 O O . ASN A 1 120 ? -8.909 9.012 -18.220 1.00 52.06 120 ASN A O 1
ATOM 950 N N . ARG A 1 121 ? -8.307 8.759 -16.085 1.00 53.09 121 ARG A N 1
ATOM 951 C CA . ARG A 1 121 ? -7.460 7.584 -16.264 1.00 53.09 121 ARG A CA 1
ATOM 952 C C . ARG A 1 121 ? -8.018 6.482 -15.387 1.00 53.09 121 ARG A C 1
ATOM 954 O O . ARG A 1 121 ? -8.253 6.697 -14.201 1.00 53.09 121 ARG A O 1
ATOM 961 N N . TRP A 1 122 ? -8.241 5.326 -15.996 1.00 54.00 122 TRP A N 1
ATOM 962 C CA . TRP A 1 122 ? -8.598 4.112 -15.282 1.00 54.00 122 TRP A CA 1
ATOM 963 C C . TRP A 1 122 ? -7.342 3.681 -14.535 1.00 54.00 122 TRP A C 1
ATOM 965 O O . TRP A 1 122 ? -6.421 3.115 -15.128 1.00 54.00 122 TRP A O 1
ATOM 975 N N . ALA A 1 123 ? -7.253 4.052 -13.261 1.00 55.69 123 ALA A N 1
ATOM 976 C CA . ALA A 1 123 ? -6.251 3.476 -12.391 1.00 55.69 123 ALA A CA 1
ATOM 977 C C . ALA A 1 123 ? -6.659 2.012 -12.199 1.00 55.69 123 ALA A C 1
ATOM 979 O O . ALA A 1 123 ? -7.633 1.715 -11.517 1.00 55.69 123 ALA A O 1
ATOM 980 N N . TYR A 1 124 ? -5.941 1.098 -12.851 1.00 69.75 124 TYR A N 1
ATOM 981 C CA . TYR A 1 124 ? -6.047 -0.334 -12.556 1.00 69.75 124 TYR A CA 1
ATOM 982 C C . TYR A 1 124 ? -5.450 -0.667 -11.175 1.00 69.75 124 TYR A C 1
ATOM 984 O O . TYR A 1 124 ? -5.520 -1.808 -10.731 1.00 69.75 124 TYR A O 1
ATOM 992 N N . THR A 1 125 ? -4.878 0.328 -10.491 1.00 83.06 125 THR A N 1
ATOM 993 C CA . THR A 1 125 ? -4.272 0.226 -9.168 1.00 83.06 125 THR A CA 1
ATOM 994 C C . THR A 1 125 ? -5.248 0.699 -8.088 1.00 83.06 125 THR A C 1
ATOM 996 O O . THR A 1 125 ? -5.896 1.741 -8.201 1.00 83.06 125 THR A O 1
ATOM 999 N N . ALA A 1 126 ? -5.376 -0.091 -7.021 1.00 89.81 126 ALA A N 1
ATOM 1000 C CA . ALA A 1 126 ? -6.230 0.210 -5.870 1.00 89.81 126 ALA A CA 1
ATOM 1001 C C . ALA A 1 126 ? -5.605 1.259 -4.930 1.00 89.81 126 ALA A C 1
ATOM 1003 O O . ALA A 1 126 ? -6.320 2.035 -4.286 1.00 89.81 126 ALA A O 1
ATOM 1004 N N . GLY A 1 127 ? -4.276 1.307 -4.883 1.00 92.69 127 GLY A N 1
ATOM 1005 C CA . GLY A 1 127 ? -3.484 2.246 -4.106 1.00 92.69 127 GLY A CA 1
ATOM 1006 C C . GLY A 1 127 ? -2.094 2.427 -4.708 1.00 92.69 127 GLY A C 1
ATOM 1007 O O . GLY A 1 127 ? -1.735 1.752 -5.673 1.00 92.69 127 GLY A O 1
ATOM 1008 N N . GLU A 1 128 ? -1.363 3.401 -4.178 1.00 93.06 128 GLU A N 1
ATOM 1009 C CA . GLU A 1 128 ? 0.068 3.566 -4.416 1.00 93.06 128 GLU A CA 1
ATOM 1010 C C . GLU A 1 128 ? 0.753 4.216 -3.204 1.00 93.06 128 GLU A C 1
ATOM 1012 O O . GLU A 1 128 ? 0.157 5.025 -2.476 1.00 93.06 128 GLU A O 1
ATOM 1017 N N . CYS A 1 129 ? 2.034 3.897 -3.029 1.00 94.19 129 CYS A N 1
ATOM 1018 C CA . CYS A 1 129 ? 2.906 4.460 -2.008 1.00 94.19 129 CYS A CA 1
ATOM 1019 C C . CYS A 1 129 ? 4.036 5.249 -2.680 1.00 94.19 129 CYS A C 1
ATOM 1021 O O . CYS A 1 129 ? 4.908 4.686 -3.342 1.00 94.19 129 CYS A O 1
ATOM 1023 N N . LEU A 1 130 ? 4.001 6.572 -2.531 1.00 93.50 130 LEU A N 1
ATOM 1024 C CA . LEU A 1 130 ? 4.934 7.504 -3.155 1.00 93.50 130 LEU A CA 1
ATOM 1025 C C . LEU A 1 130 ? 5.985 7.966 -2.147 1.00 93.50 130 LEU A C 1
ATOM 1027 O O . LEU A 1 130 ? 5.671 8.270 -0.993 1.00 93.50 130 LEU A O 1
ATOM 1031 N N . PHE A 1 131 ? 7.230 8.058 -2.609 1.00 92.12 131 PHE A N 1
ATOM 1032 C CA . PHE A 1 131 ? 8.387 8.385 -1.783 1.00 92.12 131 PHE A CA 1
ATOM 1033 C C . PHE A 1 131 ? 9.006 9.707 -2.215 1.00 92.12 131 PHE A C 1
ATOM 1035 O O . PHE A 1 131 ? 9.648 9.779 -3.265 1.00 92.12 131 PHE A O 1
ATOM 1042 N N . ASP A 1 132 ? 8.891 10.724 -1.370 1.00 89.81 132 ASP A N 1
ATOM 1043 C CA . ASP A 1 132 ? 9.577 11.989 -1.589 1.00 89.81 132 ASP A CA 1
ATOM 1044 C C . ASP A 1 132 ? 10.957 11.948 -0.933 1.00 89.81 132 ASP A C 1
ATOM 1046 O O . ASP A 1 132 ? 11.126 11.607 0.246 1.00 89.81 132 ASP A O 1
ATOM 1050 N N . LYS A 1 133 ? 11.969 12.273 -1.738 1.00 83.69 133 LYS A N 1
ATOM 1051 C CA . LYS A 1 133 ? 13.383 12.234 -1.362 1.00 83.69 133 LYS A CA 1
ATOM 1052 C C . LYS A 1 133 ? 13.951 13.644 -1.343 1.00 83.69 133 LYS A C 1
ATOM 1054 O O . LYS A 1 133 ? 13.564 14.494 -2.144 1.00 83.69 133 LYS A O 1
ATOM 1059 N N . GLN A 1 134 ? 14.924 13.883 -0.467 1.00 78.44 134 GLN A N 1
ATOM 1060 C CA . GLN A 1 134 ? 15.642 15.152 -0.463 1.00 78.44 134 GLN A CA 1
ATOM 1061 C C . GLN A 1 134 ? 16.452 15.310 -1.773 1.00 78.44 134 GLN A C 1
ATOM 1063 O O . GLN A 1 134 ? 17.321 14.468 -2.019 1.00 78.44 134 GLN A O 1
ATOM 1068 N N . PRO A 1 135 ? 16.228 16.380 -2.569 1.00 64.31 135 PRO A N 1
ATOM 1069 C CA . PRO A 1 135 ? 16.799 16.529 -3.916 1.00 64.31 135 PRO A CA 1
ATOM 1070 C C . PRO A 1 135 ? 18.331 16.466 -3.983 1.00 64.31 135 PRO A C 1
ATOM 1072 O O . PRO A 1 135 ? 18.877 15.978 -4.965 1.00 64.31 135 PRO A O 1
ATOM 1075 N N . ASP A 1 136 ? 19.013 16.896 -2.916 1.00 64.81 136 ASP A N 1
ATOM 1076 C CA . ASP A 1 136 ? 20.474 17.063 -2.888 1.00 64.81 136 ASP A CA 1
ATOM 1077 C C . ASP A 1 136 ? 21.184 16.140 -1.880 1.00 64.81 136 ASP A C 1
ATOM 1079 O O . ASP A 1 136 ? 22.361 16.331 -1.570 1.00 64.81 136 ASP A O 1
ATOM 1083 N N . SER A 1 137 ? 20.488 15.145 -1.314 1.00 55.84 137 SER A N 1
ATOM 1084 C CA . SER A 1 137 ? 21.124 14.233 -0.357 1.00 55.84 137 SER A CA 1
ATOM 1085 C C . SER A 1 137 ? 21.777 13.054 -1.079 1.00 55.84 137 SER A C 1
ATOM 1087 O O . SER A 1 137 ? 21.100 12.247 -1.714 1.00 55.84 137 SER A O 1
ATOM 1089 N N . LEU A 1 138 ? 23.092 12.885 -0.897 1.00 60.06 138 LEU A N 1
ATOM 1090 C CA . LEU A 1 138 ? 23.804 11.647 -1.257 1.00 60.06 138 LEU A CA 1
ATOM 1091 C C . LEU A 1 138 ? 23.216 10.410 -0.546 1.00 60.06 138 LEU A C 1
ATOM 1093 O O . LEU A 1 138 ? 23.494 9.280 -0.933 1.00 60.06 138 LEU A O 1
ATOM 1097 N N . SER A 1 139 ? 22.418 10.619 0.504 1.00 61.47 139 SER A N 1
ATOM 1098 C CA . SER A 1 139 ? 21.899 9.593 1.402 1.00 61.47 139 SER A CA 1
ATOM 1099 C C . SER A 1 139 ? 20.515 9.043 1.036 1.00 61.47 139 SER A C 1
ATOM 1101 O O . SER A 1 139 ? 19.966 8.295 1.843 1.00 61.47 139 SER A O 1
ATOM 1103 N N . ASN A 1 140 ? 19.935 9.381 -0.130 1.00 67.19 140 ASN A N 1
ATOM 1104 C CA . ASN A 1 140 ? 18.600 8.905 -0.552 1.00 67.19 140 ASN A CA 1
ATOM 1105 C C . ASN A 1 140 ? 17.545 9.020 0.572 1.00 67.19 140 ASN A C 1
ATOM 1107 O O . ASN A 1 140 ? 16.678 8.160 0.736 1.00 67.19 140 ASN A O 1
ATOM 1111 N N . SER A 1 141 ? 17.657 10.058 1.406 1.00 81.06 141 SER A N 1
ATOM 1112 C CA . SER A 1 141 ? 16.888 10.132 2.644 1.00 81.06 141 SER A CA 1
ATOM 1113 C C . SER A 1 141 ? 15.449 10.544 2.355 1.00 81.06 141 SER A C 1
ATOM 1115 O O . SER A 1 141 ? 15.201 11.568 1.714 1.00 81.06 141 SER A O 1
ATOM 1117 N N . LEU A 1 142 ? 14.510 9.730 2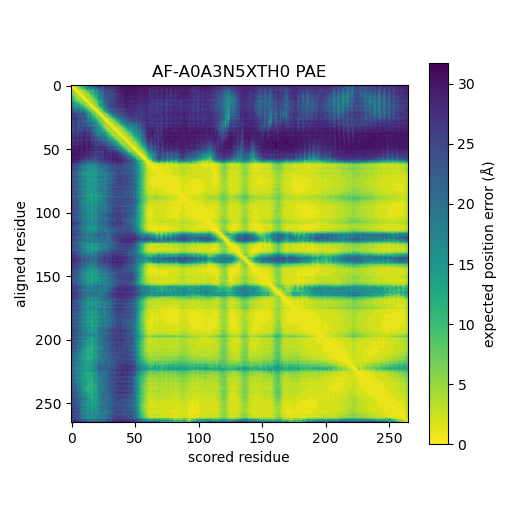.841 1.00 88.06 142 LEU A N 1
ATOM 1118 C CA . LEU A 1 142 ? 13.077 10.005 2.769 1.00 88.06 142 LEU A CA 1
ATOM 1119 C C . LEU A 1 142 ? 12.735 11.250 3.578 1.00 88.06 142 LEU A C 1
ATOM 1121 O O . LEU A 1 142 ? 13.121 11.366 4.744 1.00 88.06 142 LEU A O 1
ATOM 1125 N N . THR A 1 143 ? 11.981 12.159 2.970 1.00 90.50 143 THR A N 1
ATOM 1126 C CA . THR A 1 143 ? 11.469 13.356 3.642 1.00 90.50 143 THR A CA 1
ATOM 1127 C C . THR A 1 143 ? 10.006 13.213 4.023 1.00 90.50 143 THR A C 1
ATOM 1129 O O . THR A 1 143 ? 9.632 13.625 5.119 1.00 90.50 143 THR A O 1
ATOM 1132 N N . GLU A 1 144 ? 9.205 12.613 3.145 1.00 93.50 144 GLU A N 1
ATOM 1133 C CA . GLU A 1 144 ? 7.796 12.302 3.370 1.00 93.50 144 GLU A CA 1
ATOM 1134 C C . GLU A 1 144 ? 7.385 11.082 2.536 1.00 93.50 144 GLU A C 1
ATOM 1136 O O . GLU A 1 144 ? 8.068 10.689 1.586 1.00 93.50 144 GLU A O 1
ATOM 1141 N N . ILE A 1 145 ? 6.280 10.457 2.934 1.00 95.38 145 ILE A N 1
ATOM 1142 C CA . ILE A 1 145 ? 5.634 9.375 2.194 1.00 95.38 145 ILE A CA 1
ATOM 1143 C C . ILE A 1 145 ? 4.197 9.800 1.927 1.00 95.38 145 ILE A C 1
ATOM 1145 O O . ILE A 1 145 ? 3.520 10.286 2.832 1.00 95.38 145 ILE A O 1
ATOM 1149 N N . THR A 1 146 ? 3.706 9.581 0.713 1.00 96.62 146 THR A N 1
ATOM 1150 C CA . THR A 1 146 ? 2.289 9.762 0.389 1.00 96.62 146 THR A CA 1
ATOM 1151 C C . THR A 1 146 ? 1.668 8.405 0.086 1.00 96.62 146 THR A C 1
ATOM 1153 O O . THR A 1 146 ? 2.065 7.739 -0.861 1.00 96.62 146 THR A O 1
ATOM 1156 N N . VAL A 1 147 ? 0.671 8.004 0.872 1.00 97.31 147 VAL A N 1
ATOM 1157 C CA . VAL A 1 147 ? -0.177 6.842 0.589 1.00 97.31 147 VAL A CA 1
ATOM 1158 C C . VAL A 1 147 ? -1.451 7.337 -0.072 1.00 97.31 147 VAL A C 1
ATOM 1160 O O . VAL A 1 147 ? -2.262 8.034 0.548 1.00 97.31 147 VAL A O 1
ATOM 1163 N N . ARG A 1 148 ? -1.639 6.972 -1.336 1.00 96.06 148 ARG A N 1
ATOM 1164 C CA . ARG A 1 148 ? -2.796 7.373 -2.129 1.00 96.06 148 ARG A CA 1
ATOM 1165 C C . ARG A 1 148 ? -3.698 6.173 -2.373 1.00 96.06 148 ARG A C 1
ATOM 1167 O O . ARG A 1 148 ? -3.260 5.147 -2.868 1.00 96.06 148 ARG A O 1
ATOM 1174 N N . LEU A 1 149 ? -4.978 6.322 -2.044 1.00 95.25 149 LEU A N 1
ATOM 1175 C CA . LEU A 1 149 ? -6.006 5.303 -2.248 1.00 95.25 149 LEU A CA 1
ATOM 1176 C C . LEU A 1 149 ? -6.940 5.708 -3.393 1.00 95.25 149 LEU A C 1
ATOM 1178 O O . LEU A 1 149 ? -7.509 6.806 -3.383 1.00 95.25 149 LEU A O 1
ATOM 1182 N N . TYR A 1 150 ? -7.161 4.802 -4.342 1.00 93.69 150 TYR A N 1
ATOM 1183 C CA . TYR A 1 150 ? -8.078 4.987 -5.465 1.00 93.69 150 TYR A CA 1
ATOM 1184 C C . TYR A 1 150 ? -9.406 4.295 -5.167 1.00 93.69 150 TYR A C 1
ATOM 1186 O O . TYR A 1 150 ? -9.670 3.180 -5.608 1.00 93.69 150 TYR A O 1
ATOM 1194 N N . LEU A 1 151 ? -10.269 4.960 -4.392 1.00 92.62 151 LEU A N 1
ATOM 1195 C CA . LEU A 1 151 ? -11.490 4.333 -3.864 1.00 92.62 151 LEU A CA 1
ATOM 1196 C C . LEU A 1 151 ? -12.414 3.781 -4.958 1.00 92.62 151 LEU A C 1
ATOM 1198 O O . LEU A 1 151 ? -13.004 2.724 -4.767 1.00 92.62 151 LEU A O 1
ATOM 1202 N N . THR A 1 152 ? -12.509 4.455 -6.108 1.00 90.50 152 THR A N 1
ATOM 1203 C CA . THR A 1 152 ? -13.304 3.961 -7.241 1.00 90.50 152 THR A CA 1
ATOM 1204 C C . THR A 1 152 ? -12.744 2.649 -7.795 1.00 90.50 152 THR A C 1
ATOM 1206 O O . THR A 1 152 ? -13.513 1.710 -7.995 1.00 90.50 152 THR A O 1
ATOM 1209 N N . ALA A 1 153 ? -11.422 2.549 -7.968 1.00 89.25 153 ALA A N 1
ATOM 1210 C CA . ALA A 1 153 ? -10.762 1.318 -8.393 1.00 89.25 153 ALA A CA 1
ATOM 1211 C C . ALA A 1 153 ? -10.964 0.202 -7.358 1.00 89.25 153 ALA A C 1
ATOM 1213 O O . ALA A 1 153 ? -11.326 -0.915 -7.722 1.00 89.25 153 ALA A O 1
ATOM 1214 N N . VAL A 1 154 ? -10.844 0.516 -6.061 1.00 91.12 154 VAL A N 1
ATOM 1215 C CA . VAL A 1 154 ? -11.137 -0.442 -4.984 1.00 91.12 154 VAL A CA 1
ATOM 1216 C C . VAL A 1 154 ? -12.586 -0.919 -5.048 1.00 91.12 154 VAL A C 1
ATOM 1218 O O . VAL A 1 154 ? -12.839 -2.112 -4.937 1.00 91.12 154 VAL A O 1
ATOM 1221 N N . ASP A 1 155 ? -13.552 -0.023 -5.244 1.00 91.00 155 ASP A N 1
ATOM 1222 C CA . ASP A 1 155 ? -14.969 -0.386 -5.304 1.00 91.00 155 ASP A CA 1
ATOM 1223 C C . ASP A 1 155 ? -15.287 -1.270 -6.518 1.00 91.00 155 ASP A C 1
ATOM 1225 O O . ASP A 1 155 ? -16.077 -2.215 -6.404 1.00 91.00 155 ASP A O 1
ATOM 1229 N N . GLN A 1 156 ? -14.653 -0.991 -7.660 1.00 88.62 156 GLN A N 1
ATOM 1230 C CA . GLN A 1 156 ? -14.858 -1.703 -8.923 1.00 88.62 156 GLN A CA 1
ATOM 1231 C C . GLN A 1 156 ? -14.059 -3.004 -9.040 1.00 88.62 156 GLN A C 1
ATOM 1233 O O . GLN A 1 156 ? -14.458 -3.878 -9.813 1.00 88.62 156 GLN A O 1
ATOM 1238 N N . ALA A 1 157 ? -12.972 -3.164 -8.280 1.00 85.88 157 ALA A N 1
ATOM 1239 C CA . ALA A 1 157 ? -12.125 -4.345 -8.365 1.00 85.88 157 ALA A CA 1
ATOM 1240 C C . ALA A 1 157 ? -12.943 -5.634 -8.133 1.00 85.88 157 ALA A C 1
ATOM 1242 O O . ALA A 1 157 ? -13.833 -5.670 -7.268 1.00 85.88 157 ALA A O 1
ATOM 1243 N N . PRO A 1 158 ? -12.683 -6.712 -8.885 1.00 81.62 158 PRO A N 1
ATOM 1244 C CA . PRO A 1 158 ? -13.399 -7.964 -8.707 1.00 81.62 158 PRO A CA 1
ATOM 1245 C C . PRO A 1 158 ? -13.012 -8.612 -7.371 1.00 81.62 158 PRO A C 1
ATOM 1247 O O . PRO A 1 158 ? -11.890 -9.045 -7.177 1.00 81.62 158 PRO A O 1
ATOM 1250 N N . GLY A 1 159 ? -13.969 -8.714 -6.446 1.00 74.81 159 GLY A N 1
ATOM 1251 C CA . GLY A 1 159 ? -13.816 -9.446 -5.177 1.00 74.81 159 GLY A CA 1
ATOM 1252 C C . GLY A 1 159 ? -14.463 -10.834 -5.212 1.00 74.81 159 GLY A C 1
ATOM 1253 O O . GLY A 1 159 ? -15.028 -11.280 -4.208 1.00 74.81 159 GLY A O 1
ATOM 1254 N N . ARG A 1 160 ? -14.518 -11.473 -6.388 1.00 73.81 160 ARG A N 1
ATOM 1255 C CA . ARG A 1 160 ? -15.162 -12.780 -6.583 1.00 73.81 160 ARG A CA 1
ATOM 1256 C C . ARG A 1 160 ? -14.209 -13.746 -7.263 1.00 73.81 160 ARG A C 1
ATOM 1258 O O . ARG A 1 160 ? -13.735 -13.472 -8.358 1.00 73.81 160 ARG A O 1
ATOM 1265 N N . ARG A 1 161 ? -14.032 -14.895 -6.623 1.00 73.06 161 ARG A N 1
ATOM 1266 C CA . ARG A 1 161 ? -13.248 -16.017 -7.124 1.00 73.06 161 ARG A CA 1
ATOM 1267 C C . ARG A 1 161 ? -13.875 -16.618 -8.374 1.00 73.06 161 ARG A C 1
ATOM 1269 O O . ARG A 1 161 ? -15.091 -16.839 -8.421 1.00 73.06 161 ARG A O 1
ATOM 1276 N N . ILE A 1 162 ? -13.038 -16.917 -9.360 1.00 72.62 162 ILE A N 1
ATOM 1277 C CA . ILE A 1 162 ? -13.443 -17.696 -10.531 1.00 72.62 162 ILE A CA 1
ATOM 1278 C C . ILE A 1 162 ? -13.464 -19.186 -10.135 1.00 72.62 162 ILE A C 1
ATOM 1280 O O . ILE A 1 162 ? -12.585 -19.631 -9.393 1.00 72.62 162 ILE A O 1
ATOM 1284 N N . PRO A 1 163 ? -14.448 -19.996 -10.580 1.00 63.16 163 PRO A N 1
ATOM 1285 C CA . PRO A 1 163 ? -14.472 -21.425 -10.270 1.00 63.16 163 PRO A CA 1
ATOM 1286 C C . PRO A 1 163 ? -13.145 -22.120 -10.619 1.00 63.16 163 PRO A C 1
ATOM 1288 O O . PRO A 1 163 ? -12.697 -22.066 -11.760 1.00 63.16 163 PRO A O 1
ATOM 1291 N N . GLY A 1 164 ? -12.533 -22.783 -9.633 1.00 63.06 164 GLY A N 1
ATOM 1292 C CA . GLY A 1 164 ? -11.253 -23.494 -9.779 1.00 63.06 164 GLY A CA 1
ATOM 1293 C C . GLY A 1 164 ? -10.014 -22.705 -9.340 1.00 63.06 164 GLY A C 1
ATOM 1294 O O . GLY A 1 164 ? -8.960 -23.304 -9.150 1.00 63.06 164 GLY A O 1
ATOM 1295 N N . GLU A 1 165 ? -10.135 -21.399 -9.108 1.00 70.94 165 GLU A N 1
ATOM 1296 C CA . GLU A 1 165 ? -9.043 -20.569 -8.602 1.00 70.94 165 GLU A CA 1
ATOM 1297 C C . GLU A 1 165 ? -8.780 -20.862 -7.116 1.00 70.94 165 GLU A C 1
ATOM 1299 O O . GLU A 1 165 ? -9.695 -20.850 -6.289 1.00 70.94 165 GLU A O 1
ATOM 1304 N N . GLN A 1 166 ? -7.525 -21.138 -6.759 1.00 71.75 166 GLN A N 1
ATOM 1305 C CA . GLN A 1 166 ? -7.071 -21.403 -5.390 1.00 71.75 166 GLN A CA 1
ATOM 1306 C C . GLN A 1 166 ? -6.070 -20.320 -4.982 1.00 71.75 166 GLN A C 1
ATOM 1308 O O . GLN A 1 166 ? -5.257 -19.908 -5.800 1.00 71.75 166 GLN A O 1
ATOM 1313 N N . GLY A 1 167 ? -6.112 -19.867 -3.725 1.00 81.06 167 GLY A N 1
ATOM 1314 C CA . GLY A 1 167 ? -5.178 -18.853 -3.210 1.00 81.06 167 GLY A CA 1
ATOM 1315 C C . GLY A 1 167 ? -5.846 -17.593 -2.663 1.00 81.06 167 GLY A C 1
ATOM 1316 O O . GLY A 1 167 ? -7.070 -17.532 -2.547 1.00 81.06 167 GLY A O 1
ATOM 1317 N N . PHE A 1 168 ? -5.022 -16.623 -2.266 1.00 85.69 168 PHE A N 1
ATOM 1318 C CA . PHE A 1 168 ? -5.461 -15.298 -1.829 1.00 85.69 168 PHE A CA 1
ATOM 1319 C C . PHE A 1 168 ? -6.030 -14.519 -3.018 1.00 85.69 168 PHE A C 1
ATOM 1321 O O . PHE A 1 168 ? -5.395 -14.465 -4.065 1.00 85.69 168 PHE A O 1
ATOM 1328 N N . LEU A 1 169 ? -7.219 -13.941 -2.842 1.00 88.62 169 LEU A N 1
ATOM 1329 C CA . LEU A 1 169 ? -7.834 -13.040 -3.808 1.00 88.62 169 LEU A CA 1
ATOM 1330 C C . LEU A 1 169 ? -8.172 -11.728 -3.084 1.00 88.62 169 LEU A C 1
ATOM 1332 O O . LEU A 1 169 ? -9.020 -11.762 -2.178 1.00 88.62 169 LEU A O 1
ATOM 1336 N N . PRO A 1 170 ? -7.544 -10.601 -3.467 1.00 88.00 170 PRO A N 1
ATOM 1337 C CA . PRO A 1 170 ? -7.823 -9.308 -2.862 1.00 88.00 170 PRO A CA 1
ATOM 1338 C C . PRO A 1 170 ? -9.318 -9.002 -2.846 1.00 88.00 170 PRO A C 1
ATOM 1340 O O . PRO A 1 170 ? -10.059 -9.311 -3.785 1.00 88.00 170 PRO A O 1
ATOM 1343 N N . PHE A 1 171 ? -9.784 -8.411 -1.752 1.00 92.94 171 PHE A N 1
ATOM 1344 C CA . PHE A 1 171 ? -11.172 -7.999 -1.545 1.00 92.94 171 PHE A CA 1
ATOM 1345 C C . PHE A 1 171 ? -12.213 -9.116 -1.498 1.00 92.94 171 PHE A C 1
ATOM 1347 O O . PHE A 1 171 ? -13.406 -8.809 -1.376 1.00 92.94 171 PHE A O 1
ATOM 1354 N N . GLU A 1 172 ? -11.827 -10.395 -1.582 1.00 92.69 172 GLU A N 1
ATOM 1355 C CA . GLU A 1 172 ? -12.800 -11.482 -1.673 1.00 92.69 172 GLU A CA 1
ATOM 1356 C C . GLU A 1 172 ? -13.797 -11.425 -0.507 1.00 92.69 172 GLU A C 1
ATOM 1358 O O . GLU A 1 172 ? -13.441 -11.486 0.670 1.00 92.69 172 GLU A O 1
ATOM 1363 N N . GLY A 1 173 ? -15.075 -11.245 -0.850 1.00 91.88 173 GLY A N 1
ATOM 1364 C CA . GLY A 1 173 ? -16.194 -11.062 0.076 1.00 91.88 173 GLY A CA 1
ATOM 1365 C C . GLY A 1 173 ? -16.025 -9.979 1.159 1.00 91.88 173 GLY A C 1
ATOM 1366 O O . GLY A 1 173 ? -16.754 -9.989 2.156 1.00 91.88 173 GLY A O 1
ATOM 1367 N N . LEU A 1 174 ? -15.107 -9.031 0.977 1.00 94.56 174 LEU A N 1
ATOM 1368 C CA . LEU A 1 174 ? -15.109 -7.770 1.708 1.00 94.56 174 LEU A CA 1
ATOM 1369 C C . LEU A 1 174 ? -16.055 -6.778 1.017 1.00 94.56 174 LEU A C 1
ATOM 1371 O O . LEU A 1 174 ? -16.324 -6.860 -0.181 1.00 94.56 174 LEU A O 1
ATOM 1375 N N . LYS A 1 175 ? -16.609 -5.839 1.787 1.00 93.88 175 LYS A N 1
ATOM 1376 C CA . LYS A 1 175 ? -17.518 -4.795 1.291 1.00 93.88 175 LYS A CA 1
ATOM 1377 C C . LYS A 1 175 ? -17.176 -3.458 1.935 1.00 93.88 175 LYS A C 1
ATOM 1379 O O . LYS A 1 175 ? -16.727 -3.439 3.083 1.00 93.88 175 LYS A O 1
ATOM 1384 N N . GLY A 1 176 ? -17.442 -2.372 1.209 1.00 94.50 176 GLY A N 1
ATOM 1385 C CA . GLY A 1 176 ? -17.275 -1.002 1.696 1.00 94.50 176 GLY A CA 1
ATOM 1386 C C . GLY A 1 176 ? -15.882 -0.759 2.270 1.00 94.50 176 GLY A C 1
ATOM 1387 O O . GLY A 1 176 ? -14.878 -1.189 1.707 1.00 94.50 176 GLY A O 1
ATOM 1388 N N . GLU A 1 177 ? -15.830 -0.142 3.443 1.00 97.38 177 GLU A N 1
ATOM 1389 C CA . GLU A 1 177 ? -14.597 0.338 4.061 1.00 97.38 177 GLU A CA 1
ATOM 1390 C C . GLU A 1 177 ? -13.614 -0.767 4.450 1.00 97.38 177 GLU A C 1
ATOM 1392 O O . GLU A 1 177 ? -12.421 -0.496 4.549 1.00 97.38 177 GLU A O 1
ATOM 1397 N N . LYS A 1 178 ? -14.062 -2.023 4.600 1.00 97.38 178 LYS A N 1
ATOM 1398 C CA . LYS A 1 178 ? -13.134 -3.148 4.800 1.00 97.38 178 LYS A CA 1
ATOM 1399 C C . LYS A 1 178 ? -12.202 -3.332 3.597 1.00 97.38 178 LYS A C 1
ATOM 1401 O O . LYS A 1 178 ? -11.042 -3.663 3.802 1.00 97.38 178 LYS A O 1
ATOM 1406 N N . ARG A 1 179 ? -12.677 -3.072 2.371 1.00 97.00 179 ARG A N 1
ATOM 1407 C CA . ARG A 1 179 ? -11.834 -3.116 1.163 1.00 97.00 179 ARG A CA 1
ATOM 1408 C C . ARG A 1 179 ? -10.781 -2.010 1.196 1.00 97.00 179 ARG A C 1
ATOM 1410 O O . ARG A 1 179 ? -9.616 -2.264 0.939 1.00 97.00 179 ARG A O 1
ATOM 1417 N N . TYR A 1 180 ? -11.171 -0.803 1.610 1.00 97.81 180 TYR A N 1
ATOM 1418 C CA . TYR A 1 180 ? -10.225 0.305 1.770 1.00 97.81 180 TYR A CA 1
ATOM 1419 C C . TYR A 1 180 ? -9.186 0.017 2.862 1.00 97.81 180 TYR A C 1
ATOM 1421 O O . TYR A 1 180 ? -8.035 0.413 2.721 1.00 97.81 180 TYR A O 1
ATOM 1429 N N . CYS A 1 181 ? -9.572 -0.662 3.950 1.00 98.44 181 CYS A N 1
ATOM 1430 C CA . CYS A 1 181 ? -8.639 -1.085 4.997 1.00 98.44 181 CYS A CA 1
ATOM 1431 C C . CYS A 1 181 ? -7.627 -2.127 4.507 1.00 98.44 181 CYS A C 1
ATOM 1433 O O . CYS A 1 181 ? -6.473 -2.056 4.918 1.00 98.44 181 CYS A O 1
ATOM 1435 N N . GLU A 1 182 ? -8.042 -3.066 3.654 1.00 97.62 182 GLU A N 1
ATOM 1436 C CA . GLU A 1 182 ? -7.139 -4.031 3.013 1.00 97.62 182 GLU A CA 1
ATOM 1437 C C . GLU A 1 182 ? -6.094 -3.305 2.153 1.00 97.62 182 GLU A C 1
ATOM 1439 O O . GLU A 1 182 ? -4.900 -3.449 2.406 1.00 97.62 182 GLU A O 1
ATOM 1444 N N . THR A 1 183 ? -6.527 -2.409 1.256 1.00 97.38 183 THR A N 1
ATOM 1445 C CA . THR A 1 183 ? -5.608 -1.588 0.445 1.00 97.38 183 THR A CA 1
ATOM 1446 C C . THR A 1 183 ? -4.700 -0.712 1.308 1.00 97.38 183 THR A C 1
ATOM 1448 O O . THR A 1 183 ? -3.496 -0.661 1.089 1.00 97.38 183 THR A O 1
ATOM 1451 N N . LEU A 1 184 ? -5.239 -0.046 2.335 1.00 98.44 184 LEU A N 1
ATOM 1452 C CA . LEU A 1 184 ? -4.428 0.775 3.238 1.00 98.44 184 LEU A CA 1
ATOM 1453 C C . LEU A 1 184 ? -3.341 -0.055 3.935 1.00 98.44 184 LEU A C 1
ATOM 1455 O O . LEU A 1 184 ? -2.228 0.431 4.110 1.00 98.44 184 LEU A O 1
ATOM 1459 N N . ALA A 1 185 ? -3.655 -1.282 4.357 1.00 98.44 185 ALA A N 1
ATOM 1460 C CA . ALA A 1 185 ? -2.682 -2.148 5.009 1.00 98.44 185 ALA A CA 1
ATOM 1461 C C . ALA A 1 185 ? -1.518 -2.502 4.078 1.00 98.44 185 ALA A C 1
ATOM 1463 O O . ALA A 1 185 ? -0.371 -2.463 4.522 1.00 98.44 185 ALA A O 1
ATOM 1464 N N . HIS A 1 186 ? -1.821 -2.791 2.812 1.00 98.06 186 HIS A N 1
ATOM 1465 C CA . HIS A 1 186 ? -0.832 -3.047 1.769 1.00 98.06 186 HIS A CA 1
ATOM 1466 C C . HIS A 1 186 ? 0.110 -1.840 1.592 1.00 98.06 186 HIS A C 1
ATOM 1468 O O . HIS A 1 186 ? 1.319 -1.953 1.799 1.00 98.06 186 HIS A O 1
ATOM 1474 N N . GLU A 1 187 ? -0.440 -0.645 1.354 1.00 98.06 187 GLU A N 1
ATOM 1475 C CA . GLU A 1 187 ? 0.378 0.555 1.112 1.00 98.06 187 GLU A CA 1
ATOM 1476 C C . GLU A 1 187 ? 1.176 1.014 2.343 1.00 98.06 187 GLU A C 1
ATOM 1478 O O . GLU A 1 187 ? 2.327 1.453 2.239 1.00 98.06 187 GLU A O 1
ATOM 1483 N N . LEU A 1 188 ? 0.601 0.893 3.547 1.00 98.38 188 LEU A N 1
ATOM 1484 C CA . LEU A 1 188 ? 1.337 1.180 4.780 1.00 98.38 188 LEU A CA 1
ATOM 1485 C C . LEU A 1 188 ? 2.458 0.164 5.024 1.00 98.38 188 LEU A C 1
ATOM 1487 O O . LEU A 1 188 ? 3.463 0.510 5.652 1.00 98.38 188 LEU A O 1
ATOM 1491 N N . PHE A 1 189 ? 2.322 -1.069 4.533 1.00 98.06 189 PHE A N 1
ATOM 1492 C CA . PHE A 1 189 ? 3.401 -2.045 4.602 1.00 98.06 189 PHE A CA 1
ATOM 1493 C C . PHE A 1 189 ? 4.575 -1.636 3.705 1.00 98.06 189 PHE A C 1
ATOM 1495 O O . PHE A 1 189 ? 5.716 -1.660 4.170 1.00 98.06 189 PHE A O 1
ATOM 1502 N N . HIS A 1 190 ? 4.318 -1.141 2.491 1.00 96.69 190 HIS A N 1
ATOM 1503 C CA . HIS A 1 190 ? 5.366 -0.541 1.660 1.00 96.69 190 HIS A CA 1
ATOM 1504 C C . HIS A 1 190 ? 6.031 0.656 2.330 1.00 96.69 190 HIS A C 1
ATOM 1506 O O . HIS A 1 190 ? 7.259 0.727 2.375 1.00 96.69 190 HIS A O 1
ATOM 1512 N N . ALA A 1 191 ? 5.246 1.557 2.931 1.00 96.94 191 ALA A N 1
ATOM 1513 C CA . ALA A 1 191 ? 5.794 2.682 3.688 1.00 96.94 191 ALA A CA 1
ATOM 1514 C C . ALA A 1 191 ? 6.735 2.189 4.804 1.00 96.94 191 ALA A C 1
ATOM 1516 O O . ALA A 1 191 ? 7.822 2.733 5.017 1.00 96.94 191 ALA A O 1
ATOM 1517 N N . ARG A 1 192 ? 6.359 1.102 5.486 1.00 97.56 192 ARG A N 1
ATOM 1518 C CA . ARG A 1 192 ? 7.197 0.464 6.504 1.00 97.56 192 ARG A CA 1
ATOM 1519 C C . ARG A 1 192 ? 8.470 -0.133 5.931 1.00 97.56 192 ARG A C 1
ATOM 1521 O O . ARG A 1 192 ? 9.532 0.069 6.524 1.00 97.56 192 ARG A O 1
ATOM 1528 N N . GLN A 1 193 ? 8.397 -0.853 4.816 1.00 95.81 193 GLN A N 1
ATOM 1529 C CA . GLN A 1 193 ? 9.575 -1.415 4.151 1.00 95.81 193 GLN A CA 1
ATOM 1530 C C . GLN A 1 193 ? 10.529 -0.309 3.698 1.00 95.81 193 GLN A C 1
ATOM 1532 O O . GLN A 1 193 ? 11.724 -0.405 3.956 1.00 95.81 193 GLN A O 1
ATOM 1537 N N . ALA A 1 194 ? 10.008 0.771 3.119 1.00 93.50 194 ALA A N 1
ATOM 1538 C CA . ALA A 1 194 ? 10.794 1.919 2.683 1.00 93.50 194 ALA A CA 1
ATOM 1539 C C . ALA A 1 194 ? 11.614 2.552 3.819 1.00 93.50 194 ALA A C 1
ATOM 1541 O O . ALA A 1 194 ? 12.751 2.962 3.602 1.00 93.50 194 ALA A O 1
ATOM 1542 N N . ILE A 1 195 ? 11.063 2.587 5.038 1.00 93.44 195 ILE A N 1
ATOM 1543 C CA . ILE A 1 195 ? 11.739 3.146 6.218 1.00 93.44 195 ILE A CA 1
ATOM 1544 C C . ILE A 1 195 ? 12.678 2.132 6.883 1.00 93.44 195 ILE A C 1
ATOM 1546 O O . ILE A 1 195 ? 13.735 2.506 7.386 1.00 93.44 195 ILE A O 1
ATOM 1550 N N . SER A 1 196 ? 12.295 0.854 6.935 1.00 93.50 196 SER A N 1
ATOM 1551 C CA . SER A 1 196 ? 12.994 -0.156 7.748 1.00 93.50 196 SER A CA 1
ATOM 1552 C C . SER A 1 196 ? 13.945 -1.066 6.971 1.00 93.50 196 SER A C 1
ATOM 1554 O O . SER A 1 196 ? 14.800 -1.703 7.586 1.00 93.50 196 SER A O 1
ATOM 1556 N N . HIS A 1 197 ? 13.836 -1.129 5.643 1.00 93.00 197 HIS A N 1
ATOM 1557 C CA . HIS A 1 197 ? 14.666 -1.973 4.793 1.00 93.00 197 HIS A CA 1
ATOM 1558 C C . HIS A 1 197 ? 15.577 -1.103 3.908 1.00 93.00 197 HIS A C 1
ATOM 1560 O O . HIS A 1 197 ? 15.112 -0.559 2.905 1.00 93.00 197 HIS A O 1
ATOM 1566 N N . PRO A 1 198 ? 16.891 -1.020 4.199 1.00 85.12 198 PRO A N 1
ATOM 1567 C CA . PRO A 1 198 ? 17.804 -0.073 3.546 1.00 85.12 198 PRO A CA 1
ATOM 1568 C C . PRO A 1 198 ? 17.796 -0.121 2.014 1.00 85.12 198 PRO A C 1
ATOM 1570 O O . PRO A 1 198 ? 17.859 0.913 1.360 1.00 85.12 198 PRO A O 1
ATOM 1573 N N . LYS A 1 199 ? 17.659 -1.317 1.427 1.00 91.75 199 LYS A N 1
ATOM 1574 C CA . LYS A 1 199 ? 17.668 -1.484 -0.036 1.00 91.75 199 LYS A CA 1
ATOM 1575 C C . LYS A 1 199 ? 16.323 -1.229 -0.714 1.00 91.75 199 LYS A C 1
ATOM 1577 O O . LYS A 1 199 ? 16.265 -1.273 -1.934 1.00 91.75 199 LYS A O 1
ATOM 1582 N N . PHE A 1 200 ? 15.232 -1.013 0.024 1.00 91.69 200 PHE A N 1
ATOM 1583 C CA . PHE A 1 200 ? 13.905 -0.906 -0.598 1.00 91.69 200 PHE A CA 1
ATOM 1584 C C . PHE A 1 200 ? 13.828 0.288 -1.556 1.00 91.69 200 PHE A C 1
ATOM 1586 O O . PHE A 1 200 ? 13.383 0.151 -2.690 1.00 91.69 200 PHE A O 1
ATOM 1593 N N . LEU A 1 201 ? 14.368 1.437 -1.146 1.00 90.12 201 LEU A N 1
ATOM 1594 C CA . LEU A 1 201 ? 14.405 2.642 -1.980 1.00 90.12 201 LEU A CA 1
ATOM 1595 C C . LEU A 1 201 ? 15.366 2.539 -3.165 1.00 90.12 201 LEU A C 1
ATOM 1597 O O . LEU A 1 201 ? 15.146 3.205 -4.178 1.00 90.12 201 LEU A O 1
ATOM 1601 N N . GLU A 1 202 ? 16.426 1.737 -3.035 1.00 91.25 202 GLU A N 1
ATOM 1602 C CA . GLU A 1 202 ? 17.326 1.406 -4.142 1.00 91.25 202 GLU A CA 1
ATOM 1603 C C . GLU A 1 202 ? 16.603 0.519 -5.158 1.00 91.25 202 GLU A C 1
ATOM 1605 O O . GLU A 1 202 ? 16.630 0.820 -6.346 1.00 91.25 202 GLU A O 1
ATOM 1610 N N . MET A 1 203 ? 15.894 -0.519 -4.701 1.00 91.94 203 MET A N 1
ATOM 1611 C CA . MET A 1 203 ? 15.094 -1.392 -5.568 1.00 91.94 203 MET A CA 1
ATOM 1612 C C . MET A 1 203 ? 14.002 -0.611 -6.303 1.00 91.94 203 MET A C 1
ATOM 1614 O O . MET A 1 203 ? 13.887 -0.757 -7.516 1.00 91.94 203 MET A O 1
ATOM 1618 N N . ALA A 1 204 ? 13.290 0.285 -5.612 1.00 89.62 204 ALA A N 1
ATOM 1619 C CA . ALA A 1 204 ? 12.298 1.163 -6.232 1.00 89.62 204 ALA A CA 1
ATOM 1620 C C . ALA A 1 204 ? 12.919 2.072 -7.312 1.00 89.62 204 ALA A C 1
ATOM 1622 O O . ALA A 1 204 ? 12.345 2.256 -8.382 1.00 89.62 204 ALA A O 1
ATOM 1623 N N . ALA A 1 205 ? 14.124 2.603 -7.072 1.00 89.00 205 ALA A N 1
ATOM 1624 C CA . ALA A 1 205 ? 14.837 3.402 -8.070 1.00 89.00 205 ALA A CA 1
ATOM 1625 C C . ALA A 1 205 ? 15.291 2.564 -9.280 1.00 89.00 205 ALA A C 1
ATOM 1627 O O . ALA A 1 205 ? 15.203 3.027 -10.416 1.00 89.00 205 ALA A O 1
ATOM 1628 N N . VAL A 1 206 ? 15.748 1.326 -9.056 1.00 92.88 206 VAL A N 1
ATOM 1629 C CA . VAL A 1 206 ? 16.101 0.396 -10.141 1.00 92.88 206 VAL A CA 1
ATOM 1630 C C . VAL A 1 206 ? 14.864 0.019 -10.956 1.00 92.88 206 VAL A C 1
ATOM 1632 O O . VAL A 1 206 ? 14.939 -0.005 -12.181 1.00 92.88 206 VAL A O 1
ATOM 1635 N N . GLN A 1 207 ? 13.730 -0.243 -10.304 1.00 92.12 207 GLN A N 1
ATOM 1636 C CA . GLN A 1 207 ? 12.463 -0.535 -10.974 1.00 92.12 207 GLN A CA 1
ATOM 1637 C C . GLN A 1 207 ? 12.033 0.630 -11.877 1.00 92.12 207 GLN A C 1
ATOM 1639 O O . GLN A 1 207 ? 11.715 0.404 -13.042 1.00 92.12 207 GLN A O 1
ATOM 1644 N N . GLU A 1 208 ? 12.099 1.869 -11.381 1.00 89.19 208 GLU A N 1
ATOM 1645 C CA . GLU A 1 208 ? 11.795 3.066 -12.176 1.00 89.19 208 GLU A CA 1
ATOM 1646 C C . GLU A 1 208 ? 12.738 3.215 -13.383 1.00 89.19 208 GLU A C 1
ATOM 1648 O O . GLU A 1 208 ? 12.276 3.418 -14.504 1.00 89.19 208 GLU A O 1
ATOM 1653 N N . SER A 1 209 ? 14.051 3.026 -13.196 1.00 93.44 209 SER A N 1
ATOM 1654 C CA . SER A 1 209 ? 15.025 3.050 -14.304 1.00 93.44 209 SER A CA 1
ATOM 1655 C C . SER A 1 209 ? 14.703 2.001 -15.371 1.00 93.44 209 SER A C 1
ATOM 1657 O O . SER A 1 209 ? 14.685 2.308 -16.560 1.00 93.44 209 SER A O 1
ATOM 1659 N N . LEU A 1 210 ? 14.391 0.768 -14.962 1.00 92.94 210 LEU A N 1
ATOM 1660 C CA . LEU A 1 210 ? 14.046 -0.317 -15.884 1.00 92.94 210 LEU A CA 1
ATOM 1661 C C . LEU A 1 210 ? 12.738 -0.054 -16.634 1.00 92.94 210 LEU A C 1
ATOM 1663 O O . LEU A 1 210 ? 12.636 -0.369 -17.818 1.00 92.94 210 LEU A O 1
ATOM 1667 N N . ASN A 1 211 ? 11.750 0.548 -15.973 1.00 90.38 211 ASN A N 1
ATOM 1668 C CA . ASN A 1 211 ? 10.516 0.987 -16.618 1.00 90.38 211 ASN A CA 1
ATOM 1669 C C . ASN A 1 211 ? 10.797 2.045 -17.695 1.00 90.38 211 ASN A C 1
ATOM 1671 O O . ASN A 1 211 ? 10.261 1.957 -18.802 1.00 90.38 211 ASN A O 1
ATOM 1675 N N . GLN A 1 212 ? 11.678 3.008 -17.415 1.00 92.56 212 GLN A N 1
ATOM 1676 C CA . GLN A 1 212 ? 12.096 4.017 -18.391 1.00 92.56 212 GLN A CA 1
ATOM 1677 C C . GLN A 1 212 ? 12.874 3.403 -19.563 1.00 92.56 212 GLN A C 1
ATOM 1679 O O . GLN A 1 212 ? 12.586 3.729 -20.716 1.00 92.56 212 GLN A O 1
ATOM 1684 N N . GLU A 1 213 ? 13.804 2.481 -19.299 1.00 93.81 213 GLU A N 1
ATOM 1685 C CA . GLU A 1 213 ? 14.515 1.724 -20.339 1.00 93.81 213 GLU A CA 1
ATOM 1686 C C . GLU A 1 213 ? 13.527 0.950 -21.226 1.00 93.81 213 GLU A C 1
ATOM 1688 O O . GLU A 1 213 ? 13.581 1.046 -22.453 1.00 93.81 2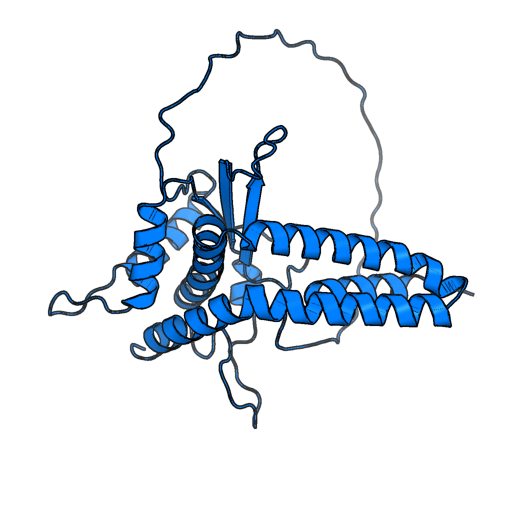13 GLU A O 1
ATOM 1693 N N . LEU A 1 214 ? 12.546 0.262 -20.630 1.00 92.25 214 LEU A N 1
ATOM 1694 C CA . LEU A 1 214 ? 11.517 -0.473 -21.369 1.00 92.25 214 LEU A CA 1
ATOM 1695 C C . LEU A 1 214 ? 10.720 0.443 -22.312 1.00 92.25 214 LEU A C 1
ATOM 1697 O O . LEU A 1 214 ? 10.451 0.065 -23.455 1.00 92.25 214 LEU A O 1
ATOM 1701 N N . LEU A 1 215 ? 10.365 1.650 -21.857 1.00 90.88 215 LEU A N 1
ATOM 1702 C CA . LEU A 1 215 ? 9.675 2.656 -22.670 1.00 90.88 215 LEU A CA 1
ATOM 1703 C C . LEU A 1 215 ? 10.525 3.130 -23.856 1.00 90.88 215 LEU A C 1
ATOM 1705 O O . LEU A 1 215 ? 9.994 3.320 -24.954 1.00 90.88 215 LEU A O 1
ATOM 1709 N N . GLN A 1 216 ? 11.837 3.280 -23.667 1.00 91.62 216 GLN A N 1
ATOM 1710 C CA . GLN A 1 216 ? 12.768 3.685 -24.725 1.00 91.62 216 GLN A CA 1
ATOM 1711 C C . GLN A 1 216 ? 12.938 2.619 -25.819 1.00 91.62 216 GLN A C 1
ATOM 1713 O O . GLN A 1 216 ? 13.273 2.962 -26.954 1.00 91.62 216 GLN A O 1
ATOM 1718 N N . LEU A 1 217 ? 12.650 1.346 -25.527 1.00 90.56 217 LEU A N 1
ATOM 1719 C CA . LEU A 1 217 ? 12.697 0.260 -26.515 1.00 90.56 217 LEU A CA 1
ATOM 1720 C C . LEU A 1 217 ? 11.459 0.200 -27.420 1.00 90.56 217 LEU A C 1
ATOM 1722 O O . LEU A 1 217 ? 11.513 -0.376 -28.509 1.00 90.56 217 LEU A O 1
ATOM 1726 N N . VAL A 1 218 ? 10.344 0.818 -27.022 1.00 88.81 218 VAL A N 1
ATOM 1727 C CA . VAL A 1 218 ? 9.077 0.761 -27.775 1.00 88.81 218 VAL A CA 1
ATOM 1728 C C . VAL A 1 218 ? 9.221 1.298 -29.207 1.00 88.81 218 VAL A C 1
ATOM 1730 O O . VAL A 1 218 ? 8.779 0.612 -30.135 1.00 88.81 218 VAL A O 1
ATOM 1733 N N . PRO A 1 219 ? 9.869 2.454 -29.461 1.00 90.31 219 PRO A N 1
ATOM 1734 C CA . PRO A 1 219 ? 10.109 2.927 -30.824 1.00 90.31 219 PRO A CA 1
ATOM 1735 C C . PRO A 1 219 ? 11.029 2.005 -31.642 1.00 90.31 219 PRO A C 1
ATOM 1737 O O . PRO A 1 219 ? 10.914 1.954 -32.869 1.00 90.31 219 PRO A O 1
ATOM 1740 N N . LEU A 1 220 ? 11.932 1.259 -30.991 1.00 87.12 220 LEU A N 1
ATOM 1741 C CA . LEU A 1 220 ? 12.901 0.384 -31.664 1.00 87.12 220 LEU A CA 1
ATOM 1742 C C . LEU A 1 220 ? 12.263 -0.883 -32.238 1.00 87.12 220 LEU A C 1
ATOM 1744 O O . LEU A 1 220 ? 12.765 -1.412 -33.229 1.00 87.12 220 LEU A O 1
ATOM 1748 N N . LEU A 1 221 ? 11.103 -1.303 -31.722 1.00 85.56 221 LEU A N 1
ATOM 1749 C CA . LEU A 1 221 ? 10.330 -2.431 -32.261 1.00 85.56 221 LEU A CA 1
ATOM 1750 C C . LEU A 1 221 ? 9.949 -2.271 -33.742 1.00 85.56 221 LEU A C 1
ATOM 1752 O O . LEU A 1 221 ? 9.664 -3.266 -34.410 1.00 85.56 221 LEU A O 1
ATOM 1756 N N . GLN A 1 222 ? 9.925 -1.036 -34.253 1.00 84.19 222 GLN A N 1
ATOM 1757 C CA . GLN A 1 222 ? 9.649 -0.746 -35.662 1.00 84.19 222 GLN A CA 1
ATOM 1758 C C . GLN A 1 222 ? 10.894 -0.845 -36.559 1.00 84.19 222 GLN A C 1
ATOM 1760 O O . GLN A 1 222 ? 10.745 -0.977 -37.771 1.00 84.19 222 GLN A O 1
ATOM 1765 N N . ARG A 1 223 ? 12.105 -0.768 -35.987 1.00 84.06 223 ARG A N 1
ATOM 1766 C CA . ARG A 1 223 ? 13.380 -0.696 -36.723 1.00 84.06 223 ARG A CA 1
ATOM 1767 C C . ARG A 1 223 ? 14.186 -1.990 -36.637 1.00 84.06 223 ARG A C 1
ATOM 1769 O O . ARG A 1 223 ? 14.635 -2.483 -37.662 1.00 84.06 223 ARG A O 1
ATOM 1776 N N . ASP A 1 224 ? 14.328 -2.539 -35.434 1.00 86.75 224 ASP A N 1
ATOM 1777 C CA . ASP A 1 224 ? 15.021 -3.802 -35.164 1.00 86.75 224 ASP A CA 1
ATOM 1778 C C . ASP A 1 224 ? 14.214 -4.613 -34.148 1.00 86.75 224 ASP A C 1
ATOM 1780 O O . ASP A 1 224 ? 14.368 -4.528 -32.928 1.00 86.75 224 ASP A O 1
ATOM 1784 N N . LYS A 1 225 ? 13.272 -5.377 -34.693 1.00 89.38 225 LYS A N 1
ATOM 1785 C CA . LYS A 1 225 ? 12.237 -6.054 -33.921 1.00 89.38 225 LYS A CA 1
ATOM 1786 C C . LYS A 1 225 ? 12.787 -7.179 -33.053 1.00 89.38 225 LYS A C 1
ATOM 1788 O O . LYS A 1 225 ? 12.232 -7.428 -31.988 1.00 89.38 225 LYS A O 1
ATOM 1793 N N . GLU A 1 226 ? 13.810 -7.892 -33.508 1.00 92.69 226 GLU A N 1
ATOM 1794 C CA . GLU A 1 226 ? 14.311 -9.075 -32.805 1.00 92.69 226 GLU A CA 1
ATOM 1795 C C . GLU A 1 226 ? 15.232 -8.690 -31.649 1.00 92.69 226 GLU A C 1
ATOM 1797 O O . GLU A 1 226 ? 15.015 -9.155 -30.528 1.00 92.69 226 GLU A O 1
ATOM 1802 N N . SER A 1 227 ? 16.165 -7.760 -31.885 1.00 92.88 227 SER A N 1
ATOM 1803 C CA . SER A 1 227 ? 17.035 -7.233 -30.831 1.00 92.88 227 SER A CA 1
ATOM 1804 C C . SER A 1 227 ? 16.224 -6.537 -29.731 1.00 92.88 227 SER A C 1
ATOM 1806 O O . SER A 1 227 ? 16.315 -6.919 -28.562 1.00 92.88 227 SER A O 1
ATOM 1808 N N . ALA A 1 228 ? 15.318 -5.621 -30.107 1.00 91.19 228 ALA A N 1
ATOM 1809 C CA . ALA A 1 228 ? 14.478 -4.903 -29.146 1.00 91.19 228 ALA A CA 1
ATOM 1810 C C . ALA A 1 228 ? 13.597 -5.854 -28.320 1.00 91.19 228 ALA A C 1
ATOM 1812 O O . ALA A 1 228 ? 13.457 -5.680 -27.114 1.00 91.19 228 ALA A O 1
ATOM 1813 N N . ARG A 1 229 ? 13.036 -6.912 -28.925 1.00 92.12 229 ARG A N 1
ATOM 1814 C CA . ARG A 1 229 ? 12.252 -7.913 -28.180 1.00 92.12 229 ARG A CA 1
ATOM 1815 C C . ARG A 1 229 ? 13.081 -8.673 -27.154 1.00 92.12 229 ARG A C 1
ATOM 1817 O O . ARG A 1 229 ? 12.589 -8.908 -26.053 1.00 92.12 229 ARG A O 1
ATOM 1824 N N . LYS A 1 230 ? 14.305 -9.069 -27.509 1.00 95.19 230 LYS A N 1
ATOM 1825 C CA . LYS A 1 230 ? 15.208 -9.781 -26.598 1.00 95.19 230 LYS A CA 1
ATOM 1826 C C . LYS A 1 230 ? 15.586 -8.908 -25.400 1.00 95.19 230 LYS A C 1
ATOM 1828 O O . LYS A 1 230 ? 15.587 -9.383 -24.263 1.00 95.19 230 LYS A O 1
ATOM 1833 N N . GLU A 1 231 ? 15.858 -7.632 -25.642 1.00 95.31 231 GLU A N 1
ATOM 1834 C CA . GLU A 1 231 ? 16.173 -6.672 -24.586 1.00 95.31 231 GLU A CA 1
ATOM 1835 C C . GLU A 1 231 ? 14.955 -6.384 -23.696 1.00 95.31 231 GLU A C 1
ATOM 1837 O O . GLU A 1 231 ? 15.048 -6.505 -22.476 1.00 95.31 231 GLU A O 1
ATOM 1842 N N . MET A 1 232 ? 13.775 -6.153 -24.286 1.00 93.94 232 MET A N 1
ATOM 1843 C CA . MET A 1 232 ? 12.520 -5.997 -23.538 1.00 93.94 232 MET A CA 1
ATOM 1844 C C . MET A 1 232 ? 12.206 -7.215 -22.660 1.00 93.94 232 MET A C 1
ATOM 1846 O O . MET A 1 232 ? 11.700 -7.053 -21.552 1.00 93.94 232 MET A O 1
ATOM 1850 N N . MET A 1 233 ? 12.490 -8.432 -23.139 1.00 95.00 233 MET A N 1
ATOM 1851 C CA . MET A 1 233 ? 12.313 -9.655 -22.350 1.00 95.00 233 MET A CA 1
ATOM 1852 C C . MET A 1 233 ? 13.284 -9.698 -21.166 1.00 95.00 233 MET A C 1
ATOM 1854 O O . MET A 1 233 ? 12.857 -9.945 -20.045 1.00 95.00 233 MET A O 1
ATOM 1858 N N . THR A 1 234 ? 14.552 -9.346 -21.386 1.00 96.31 234 THR A N 1
ATOM 1859 C CA . THR A 1 234 ? 15.563 -9.273 -20.318 1.00 96.31 234 THR A CA 1
ATOM 1860 C C . THR A 1 234 ? 15.183 -8.250 -19.241 1.00 96.31 234 THR A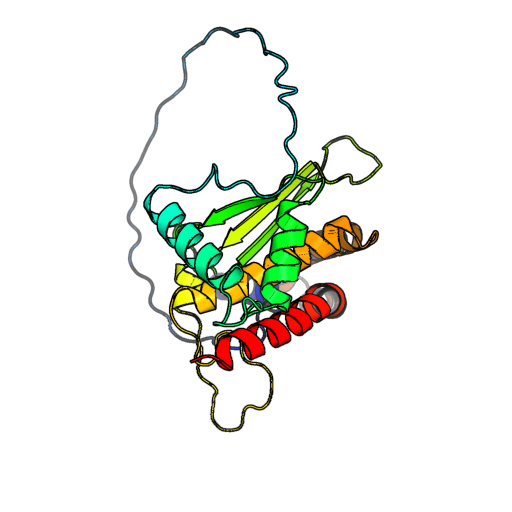 C 1
ATOM 1862 O O . THR A 1 234 ? 15.300 -8.527 -18.047 1.00 96.31 234 THR A O 1
ATOM 1865 N N . ILE A 1 235 ? 14.704 -7.068 -19.643 1.00 94.69 235 ILE A N 1
ATOM 1866 C CA . ILE A 1 235 ? 14.221 -6.042 -18.708 1.00 94.69 235 ILE A CA 1
ATOM 1867 C C . ILE A 1 235 ? 12.993 -6.547 -17.948 1.00 94.69 235 ILE A C 1
ATOM 1869 O O . ILE A 1 235 ? 12.925 -6.383 -16.731 1.00 94.69 235 ILE A O 1
ATOM 1873 N N . ARG A 1 236 ? 12.053 -7.211 -18.630 1.00 93.00 236 ARG A N 1
ATOM 1874 C CA . ARG A 1 236 ? 10.859 -7.778 -17.992 1.00 93.00 236 ARG A CA 1
ATOM 1875 C C . ARG A 1 236 ? 11.210 -8.825 -16.941 1.00 93.00 236 ARG A C 1
ATOM 1877 O O . ARG A 1 236 ? 10.647 -8.781 -15.855 1.00 93.00 236 ARG A O 1
ATOM 1884 N N . ASP A 1 237 ? 12.150 -9.720 -17.224 1.00 95.06 237 ASP A N 1
ATOM 1885 C CA . ASP A 1 237 ? 12.571 -10.742 -16.261 1.00 95.06 237 ASP A CA 1
ATOM 1886 C C . ASP A 1 237 ? 13.167 -10.102 -14.995 1.00 95.06 237 ASP A C 1
ATOM 1888 O O . ASP A 1 237 ? 12.888 -10.536 -13.876 1.00 95.06 237 ASP A O 1
ATOM 1892 N N . ARG A 1 238 ? 13.926 -9.008 -15.154 1.00 96.81 238 ARG A N 1
ATOM 1893 C CA . ARG A 1 238 ? 14.456 -8.221 -14.027 1.00 96.81 238 ARG A CA 1
ATOM 1894 C C . ARG A 1 238 ? 13.356 -7.491 -13.256 1.00 96.81 238 ARG A C 1
ATOM 1896 O O . ARG A 1 238 ? 13.401 -7.475 -12.029 1.00 96.81 238 ARG A O 1
ATOM 1903 N N . LEU A 1 239 ? 12.383 -6.904 -13.956 1.00 92.94 239 LEU A N 1
ATOM 1904 C CA . LEU A 1 239 ? 11.226 -6.250 -13.340 1.00 92.94 239 LEU A CA 1
ATOM 1905 C C . LEU A 1 239 ? 10.380 -7.242 -12.537 1.00 92.94 239 LEU A C 1
ATOM 1907 O O . LEU A 1 239 ? 9.990 -6.916 -11.422 1.00 92.94 239 LEU A O 1
ATOM 1911 N N . ASN A 1 240 ? 10.157 -8.452 -13.055 1.00 91.75 240 ASN A N 1
ATOM 1912 C CA . ASN A 1 240 ? 9.428 -9.504 -12.344 1.00 91.75 240 ASN A CA 1
ATOM 1913 C C . ASN A 1 240 ? 10.137 -9.883 -11.038 1.00 91.75 240 ASN A C 1
ATOM 1915 O O . ASN A 1 240 ? 9.509 -9.909 -9.987 1.00 91.75 240 ASN A O 1
ATOM 1919 N N . LEU A 1 241 ? 11.460 -10.090 -11.079 1.00 94.25 241 LEU A N 1
ATOM 1920 C CA . LEU A 1 241 ? 12.233 -10.400 -9.874 1.00 94.25 241 LEU A CA 1
ATOM 1921 C C . LEU A 1 241 ? 12.171 -9.269 -8.833 1.00 94.25 241 LEU A C 1
ATOM 1923 O O . LEU A 1 241 ? 12.028 -9.536 -7.642 1.00 94.25 241 LEU A O 1
ATOM 1927 N N . LEU A 1 242 ? 12.289 -8.009 -9.266 1.00 92.50 242 LEU A N 1
ATOM 1928 C CA . LEU A 1 242 ? 12.188 -6.853 -8.368 1.00 92.50 242 LEU A CA 1
ATOM 1929 C C . LEU A 1 242 ? 10.787 -6.718 -7.772 1.00 92.50 242 LEU A C 1
ATOM 1931 O O . LEU A 1 242 ? 10.665 -6.484 -6.572 1.00 92.50 242 LEU A O 1
ATOM 1935 N N . SER A 1 243 ? 9.755 -6.907 -8.594 1.00 90.38 243 SER A N 1
ATOM 1936 C CA . SER A 1 243 ? 8.359 -6.916 -8.163 1.00 90.38 243 SER A CA 1
ATOM 1937 C C . SER A 1 243 ? 8.133 -7.983 -7.094 1.00 90.38 243 SER A C 1
ATOM 1939 O O . SER A 1 243 ? 7.697 -7.640 -6.003 1.00 90.38 243 SER A O 1
ATOM 1941 N N . ASP A 1 244 ? 8.562 -9.231 -7.307 1.00 89.88 244 ASP A N 1
ATOM 1942 C CA . ASP A 1 244 ? 8.421 -10.300 -6.307 1.00 89.88 244 ASP A CA 1
ATOM 1943 C C . ASP A 1 244 ? 9.090 -9.945 -4.966 1.00 89.88 244 ASP A C 1
ATOM 1945 O O . ASP A 1 244 ? 8.545 -10.213 -3.890 1.00 89.88 244 ASP A O 1
ATOM 1949 N N . MET A 1 245 ? 10.269 -9.316 -5.011 1.00 93.50 245 MET A N 1
ATOM 1950 C CA . MET A 1 245 ? 10.999 -8.894 -3.811 1.00 93.50 245 MET A CA 1
ATOM 1951 C C . MET A 1 245 ? 10.325 -7.734 -3.066 1.00 93.50 245 MET A C 1
ATOM 1953 O O . MET A 1 245 ? 10.423 -7.662 -1.837 1.00 93.50 245 MET A O 1
ATOM 1957 N N . MET A 1 246 ? 9.686 -6.813 -3.789 1.00 93.06 246 MET A N 1
ATOM 1958 C CA . MET A 1 246 ? 9.057 -5.619 -3.220 1.00 93.06 246 MET A CA 1
ATOM 1959 C C . MET A 1 246 ? 7.614 -5.886 -2.773 1.00 93.06 246 MET A C 1
ATOM 1961 O O . MET A 1 246 ? 7.267 -5.576 -1.631 1.00 93.06 246 MET A O 1
ATOM 1965 N N . GLU A 1 247 ? 6.822 -6.515 -3.639 1.00 92.25 247 GLU A N 1
ATOM 1966 C CA . GLU A 1 247 ? 5.385 -6.773 -3.497 1.00 92.25 247 GLU A CA 1
ATOM 1967 C C . GLU A 1 247 ? 5.093 -8.018 -2.659 1.00 92.25 247 GLU A C 1
ATOM 1969 O O . GLU A 1 247 ? 4.169 -8.020 -1.847 1.00 92.25 247 GLU A O 1
ATOM 1974 N N . GLY A 1 248 ? 5.901 -9.077 -2.785 1.00 92.38 248 GLY A N 1
ATOM 1975 C CA . GLY A 1 248 ? 5.667 -10.353 -2.102 1.00 92.38 248 GLY A CA 1
ATOM 1976 C C . GLY A 1 248 ? 5.429 -10.217 -0.589 1.00 92.38 248 GLY A C 1
ATOM 1977 O O . GLY A 1 248 ? 4.444 -10.760 -0.078 1.00 92.38 248 GLY A O 1
ATOM 1978 N N . PRO A 1 249 ? 6.269 -9.469 0.154 1.00 95.62 249 PRO A N 1
ATOM 1979 C CA . PRO A 1 249 ? 6.041 -9.216 1.575 1.00 95.62 249 PRO A CA 1
ATOM 1980 C C . PRO A 1 249 ? 4.756 -8.428 1.882 1.00 95.62 249 PRO A C 1
ATOM 1982 O O . PRO A 1 249 ? 4.077 -8.754 2.858 1.00 95.62 249 PRO A O 1
ATOM 1985 N N . ALA A 1 250 ? 4.408 -7.427 1.065 1.00 93.19 250 ALA A N 1
ATOM 1986 C CA . ALA A 1 250 ? 3.187 -6.638 1.234 1.00 93.19 250 ALA A CA 1
ATOM 1987 C C . ALA A 1 250 ? 1.936 -7.486 0.964 1.00 93.19 250 ALA A C 1
ATOM 1989 O O . ALA A 1 250 ? 1.025 -7.495 1.788 1.00 93.19 250 ALA A O 1
ATOM 1990 N N . ILE A 1 251 ? 1.947 -8.306 -0.093 1.00 94.31 251 ILE A N 1
ATOM 1991 C CA . ILE A 1 251 ? 0.884 -9.270 -0.423 1.00 94.31 251 ILE A CA 1
ATOM 1992 C C . ILE A 1 251 ? 0.706 -10.301 0.700 1.00 94.31 251 ILE A C 1
ATOM 1994 O O . ILE A 1 251 ? -0.416 -10.611 1.104 1.00 94.31 251 ILE A O 1
ATOM 1998 N N . ALA A 1 252 ? 1.802 -10.839 1.243 1.00 95.38 252 ALA A N 1
ATOM 1999 C CA . ALA A 1 252 ? 1.732 -11.794 2.347 1.00 95.38 252 ALA A CA 1
ATOM 2000 C C . ALA A 1 252 ? 1.109 -11.170 3.608 1.00 95.38 252 ALA A C 1
ATOM 2002 O O . ALA A 1 252 ? 0.357 -11.837 4.324 1.00 95.38 252 ALA A O 1
ATOM 2003 N N . PHE A 1 253 ? 1.405 -9.895 3.875 1.00 97.12 253 PHE A N 1
ATOM 2004 C CA . PHE A 1 253 ? 0.815 -9.142 4.978 1.00 97.12 253 PHE A CA 1
ATOM 2005 C C . PHE A 1 253 ? -0.662 -8.800 4.722 1.00 97.12 253 PHE A C 1
ATOM 2007 O O . PHE A 1 253 ? -1.510 -9.031 5.586 1.00 97.12 253 PHE A O 1
ATOM 2014 N N . GLU A 1 254 ? -0.996 -8.340 3.518 1.00 96.00 254 GLU A N 1
ATOM 2015 C CA . GLU A 1 254 ? -2.366 -8.086 3.066 1.00 96.00 254 GLU A CA 1
ATOM 2016 C C . GLU A 1 254 ? -3.238 -9.338 3.223 1.00 96.00 254 GLU A C 1
ATOM 2018 O O . GLU A 1 254 ? -4.327 -9.268 3.791 1.00 96.00 254 GLU A O 1
ATOM 2023 N N . GLN A 1 255 ? -2.723 -10.514 2.853 1.00 96.44 255 GLN A N 1
ATOM 2024 C CA . GLN A 1 255 ? -3.419 -11.785 3.041 1.00 96.44 255 GLN A CA 1
ATOM 2025 C C . GLN A 1 255 ? -3.745 -12.069 4.520 1.00 96.44 255 GLN A C 1
ATOM 2027 O O . GLN A 1 255 ? -4.782 -12.672 4.820 1.00 96.44 255 GLN A O 1
ATOM 2032 N N . GLN A 1 256 ? -2.878 -11.683 5.461 1.00 97.50 256 GLN A N 1
ATOM 2033 C CA . GLN A 1 256 ? -3.159 -11.835 6.893 1.00 97.50 256 GLN A CA 1
ATOM 2034 C C . GLN A 1 256 ? -4.291 -10.900 7.316 1.00 97.50 256 GLN A C 1
ATOM 2036 O O . GLN A 1 256 ? -5.273 -11.362 7.898 1.00 97.50 256 GLN A O 1
ATOM 2041 N N . VAL A 1 257 ? -4.209 -9.624 6.938 1.00 97.50 257 VAL A N 1
ATOM 2042 C CA . VAL A 1 257 ? -5.247 -8.619 7.210 1.00 97.50 257 VAL A CA 1
ATOM 2043 C C . VAL A 1 257 ? -6.593 -9.024 6.605 1.00 97.50 257 VAL A C 1
ATOM 2045 O O . VAL A 1 257 ? -7.628 -8.949 7.269 1.00 97.50 257 VAL A O 1
ATOM 2048 N N . TRP A 1 258 ? -6.597 -9.539 5.380 1.00 96.12 258 TRP A N 1
ATOM 2049 C CA . TRP A 1 258 ? -7.790 -10.054 4.717 1.00 96.12 258 TRP A CA 1
ATOM 2050 C C . TRP A 1 258 ? -8.460 -11.179 5.519 1.00 96.12 258 TRP A C 1
ATOM 2052 O O . TRP A 1 258 ? -9.679 -11.145 5.725 1.00 96.12 258 TRP A O 1
ATOM 2062 N N . LYS A 1 259 ? -7.685 -12.137 6.058 1.00 96.00 259 LYS A N 1
ATOM 2063 C CA . LYS A 1 259 ? -8.221 -13.199 6.934 1.00 96.00 259 LYS A CA 1
ATOM 2064 C C . LYS A 1 259 ? -8.894 -12.610 8.175 1.00 96.00 259 LYS A C 1
ATOM 2066 O O . LYS A 1 259 ? -9.984 -13.057 8.540 1.00 96.00 259 LYS A O 1
ATOM 2071 N N . GLU A 1 260 ? -8.295 -11.595 8.801 1.00 96.44 260 GLU A N 1
ATOM 2072 C CA . GLU A 1 260 ? -8.891 -10.912 9.958 1.00 96.44 260 GLU A CA 1
ATOM 2073 C C . GLU A 1 260 ? -10.211 -10.220 9.590 1.00 96.44 260 GLU A C 1
ATOM 2075 O O . GLU A 1 260 ? -11.219 -10.366 10.289 1.00 96.44 260 GLU A O 1
ATOM 2080 N N . LEU A 1 261 ? -10.225 -9.490 8.470 1.00 95.94 261 LEU A N 1
ATOM 2081 C CA . LEU A 1 261 ? -11.383 -8.737 7.985 1.00 95.94 261 LEU A CA 1
ATOM 2082 C C . LEU A 1 261 ? -12.556 -9.652 7.599 1.00 95.94 261 LEU A C 1
ATOM 2084 O O . LEU A 1 261 ? -13.722 -9.270 7.795 1.00 95.94 261 LEU A O 1
ATOM 2088 N N . GLN A 1 262 ? -12.263 -10.855 7.093 1.00 94.00 262 GLN A N 1
ATOM 2089 C CA . GLN A 1 262 ? -13.253 -11.881 6.766 1.00 94.00 262 GLN A CA 1
ATOM 2090 C C . GLN A 1 262 ? -13.813 -12.619 7.983 1.00 94.00 262 GLN A C 1
ATOM 2092 O O . GLN A 1 262 ? -15.013 -12.889 8.012 1.00 94.00 262 GLN A O 1
ATOM 2097 N N . ALA A 1 263 ? -12.982 -12.952 8.975 1.00 87.19 263 ALA A N 1
ATOM 2098 C CA . ALA A 1 263 ? -13.375 -13.811 10.099 1.00 87.19 263 ALA A CA 1
ATOM 2099 C C . ALA A 1 263 ? -14.521 -13.238 10.955 1.00 87.19 263 ALA A C 1
ATOM 2101 O O . ALA A 1 263 ? -15.108 -13.946 11.771 1.00 87.19 263 ALA A O 1
ATOM 2102 N N . ARG A 1 264 ? -14.837 -11.950 10.788 1.00 73.00 264 ARG A N 1
ATOM 2103 C CA . ARG A 1 264 ? -15.836 -11.217 11.574 1.00 73.00 264 ARG A CA 1
ATOM 2104 C C . ARG A 1 264 ? -16.864 -10.525 10.674 1.00 73.00 264 ARG A C 1
ATOM 2106 O O . ARG A 1 264 ? -17.018 -9.300 10.722 1.00 73.00 264 ARG A O 1
ATOM 2113 N N . ARG A 1 265 ? -17.472 -11.305 9.777 1.00 59.22 265 ARG A N 1
ATOM 2114 C CA . ARG A 1 265 ? -18.642 -10.906 8.977 1.00 59.22 265 ARG A CA 1
ATOM 2115 C C . ARG A 1 265 ? -19.921 -10.912 9.800 1.00 59.22 265 ARG A C 1
ATOM 2117 O O . ARG A 1 265 ? -20.040 -11.784 10.685 1.00 59.22 265 ARG A O 1
#

Sequence (265 aa):
MANSTVLAQALVFSLLNLAQSSSLFADQCRPAGEDSGRQGEDPSDLQERQPTVNRQSDRRAGVFTDRLNAKQMKIWRAMERIVLAKDSLGRLLYPELNSVYRWAMTSSIPIHIEMAREQNRWAYTAGECLFDKQPDSLSNSLTEITVRLYLTAVDQAPGRRIPGEQGFLPFEGLKGEKRYCETLAHELFHARQAISHPKFLEMAAVQESLNQELLQLVPLLQRDKESARKEMMTIRDRLNLLSDMMEGPAIAFEQQVWKELQARR

Nearest PDB structures (foldseek):
  7sqc-assembly1_1V  TM=4.735E-01  e=9.864E+00  Chlamydomonas reinhardtii

pLDDT: mean 78.42, std 24.29, range [26.83, 98.62]

Foldseek 3Di:
DDDPPVVLVVVLVCLLCVLVDPDDDDDDDDDDDDDDDDDDDDDDDDDDDDDPPPPPPVPQAAEDAPQDDPVRVVLVVVLVCLLCPADPVRHRLQVLLVVLRVCRRVGPAYEYEAEDEDPPDPPCHQKAKDFDADPPDPQSDTRHIYIYGDVVNLQPPDLDDDPPDDDDDQCNPPDRSLSVSLSVQLRSVLVVCPVPPSCSSVLVVVLVVLSVVLVVLSVVCVPPVPVSVVVNVVSSVSNNVSSCVRRVVSVVSSSSSVCSSPVPD

Secondary structure (DSSP, 8-state):
---SSHHHHHHHHHHHGGGS--S--------------------------------------EEE-TT--HHHHHHHHHHHHHHT-B-TTS-BSSHHHHHHHHHHHT-SSEEEEEE----SS----SEEEEEEE-TT-TT--EEEEEEEE-HHHHHHS--SPPTT--S--TTTT--THHHHHHHHHHHHHHHHHHHH-TTHHHHHHHHHHHHHHHHHHGGGGGT-HHHHHHHHHHHHHHHHHHHHHHHHHHHHHHHHHHHHHHTT-

Mean predicted aligned error: 11.79 Å

Radius of gyration: 21.86 Å; Cα contacts (8 Å, |Δi|>4): 277; chains: 1; bounding box: 42×64×71 Å